Protein AF-A0A8S0FFC6-F1 (afdb_monomer_lite)

InterPro domains:
  IPR018982 RQC domain [PF09382] (47-155)
  IPR018982 RQC domain [SM00956] (52-155)
  IPR032284 ATP-dependent DNA helicase RecQ, zinc-binding domain [PF16124] (2-45)
  IPR036388 Winged helix-like DNA-binding domain superfamily [G3DSA:1.10.10.10] (1-164)
  IPR036390 Winged helix DNA-binding domain superfamily [SSF46785] (43-161)

Sequence (204 aa):
MQDIERHKLNAMGAFAEAQTCRRLVLLNYFGEGRQEPCGNCDICLDPPKQYDGSTDAQIALSTIGRVNQRFGMGYVVEVIRGANNQRIRDYGHDKLKVYGMGRDKSHEHWVSVIRQLIHLGLVTQNIAQHSALQLTEAARPVLRGESSLQLAVPRIVALKPKAMQKNRSAATMIANCSPNYANCVNRLPMKAMSRRTWCLTTLP

Foldseek 3Di:
DVLLVVVVVVLVVLLVVDLAASVLSVCLQVPNQDQDHPCPDPCNVPHADKDFCLVVLLLLLVLCVVLVQLDAQVVSLCQQLQPPDPVCVVSPSNVDPNGNVNVVDDSQQSVNSVSVCSSNNQWFQDSVRSRGIDGDPVSVCSNVVVDTDMGHGGDPPPPPPPPPPPDPDDDPDDDDDDDDDDDDDDDDDDDDDDDDDDDDDDDD

Secondary structure (DSSP, 8-state):
-HHHHHHHHHHHHHHHT-SS-HHHHHHHHTT----S--SSSHHHHSPPPEEE-HHHHHHHHHHHHHTTT---HHHHHHHHHT---HHHHHTTGGGSTTTTTTTTS-HHHHHHHHHHHHHTTSEEEEGGGTTEEEE-TTHHHHHHTSS--EEEPP--------------------------------------------------

Structure (mmCIF, N/CA/C/O backbone):
data_AF-A0A8S0FFC6-F1
#
_entry.id   AF-A0A8S0FFC6-F1
#
loop_
_atom_site.group_PDB
_atom_site.id
_atom_site.type_symbol
_atom_site.label_atom_id
_atom_site.label_alt_id
_atom_site.label_comp_id
_atom_site.label_asym_id
_atom_site.label_entity_id
_atom_site.label_seq_id
_atom_site.pdbx_PDB_ins_code
_atom_site.Cartn_x
_atom_site.Cartn_y
_atom_site.Cartn_z
_atom_site.occupancy
_atom_site.B_iso_or_equiv
_atom_site.auth_seq_id
_atom_site.auth_comp_id
_atom_site.auth_asym_id
_atom_site.auth_atom_id
_atom_site.pdbx_PDB_model_num
ATOM 1 N N . MET A 1 1 ? 11.675 9.270 18.743 1.00 62.28 1 MET A N 1
ATOM 2 C CA . MET A 1 1 ? 12.923 8.689 18.193 1.00 62.28 1 MET A CA 1
ATOM 3 C C . MET A 1 1 ? 12.738 7.213 17.837 1.00 62.28 1 MET A C 1
ATOM 5 O O . MET A 1 1 ? 12.971 6.870 16.686 1.00 62.28 1 MET A O 1
ATOM 9 N N . GLN A 1 2 ? 12.188 6.390 18.743 1.00 81.44 2 GLN A N 1
ATOM 10 C CA . GLN A 1 2 ? 11.875 4.968 18.492 1.00 81.44 2 GLN A CA 1
ATOM 11 C C . GLN A 1 2 ? 11.011 4.713 17.237 1.00 81.44 2 GLN A C 1
ATOM 13 O O . GLN A 1 2 ? 11.276 3.777 16.488 1.00 81.44 2 GLN A O 1
ATOM 18 N N . ASP A 1 3 ? 10.023 5.567 16.946 1.00 83.19 3 ASP A N 1
ATOM 19 C CA . ASP A 1 3 ? 9.158 5.387 15.766 1.00 83.19 3 ASP A CA 1
ATOM 20 C C . ASP A 1 3 ? 9.902 5.533 14.430 1.00 83.19 3 ASP A C 1
ATOM 22 O O . ASP A 1 3 ? 9.600 4.827 13.467 1.00 83.19 3 ASP A O 1
ATOM 26 N N . ILE A 1 4 ? 10.908 6.412 14.374 1.00 88.25 4 ILE A N 1
ATOM 27 C CA . ILE A 1 4 ? 11.723 6.625 13.170 1.00 88.25 4 ILE A CA 1
ATOM 28 C C . ILE A 1 4 ? 12.593 5.393 12.914 1.00 88.25 4 ILE A C 1
ATOM 30 O O . ILE A 1 4 ? 12.684 4.920 11.782 1.00 88.25 4 ILE A O 1
ATOM 34 N N . GLU A 1 5 ? 13.216 4.855 13.962 1.00 90.62 5 GLU A N 1
ATOM 35 C CA . GLU A 1 5 ? 14.022 3.633 13.880 1.00 90.62 5 GLU A CA 1
ATOM 36 C C . GLU A 1 5 ? 13.170 2.441 13.450 1.00 90.62 5 GLU A C 1
ATOM 38 O O . GLU A 1 5 ? 13.541 1.716 12.526 1.00 90.62 5 GLU A O 1
ATOM 43 N N . ARG A 1 6 ? 11.980 2.290 14.044 1.00 88.75 6 ARG A N 1
ATOM 44 C CA . ARG A 1 6 ? 11.028 1.243 13.669 1.00 88.75 6 ARG A CA 1
ATOM 45 C C . ARG A 1 6 ? 10.590 1.369 12.213 1.00 88.75 6 ARG A C 1
ATOM 47 O O . ARG A 1 6 ? 10.528 0.360 11.517 1.00 88.75 6 ARG A O 1
ATOM 54 N N . HIS A 1 7 ? 10.321 2.582 11.730 1.00 88.62 7 HIS A N 1
ATOM 55 C CA . HIS A 1 7 ? 9.996 2.802 10.322 1.00 88.62 7 HIS A CA 1
ATOM 56 C C . HIS A 1 7 ? 11.149 2.383 9.399 1.00 88.62 7 HIS A C 1
ATOM 58 O O . HIS A 1 7 ? 10.928 1.645 8.440 1.00 88.62 7 HIS A O 1
ATOM 64 N N . LYS A 1 8 ? 12.385 2.808 9.697 1.00 91.50 8 LYS A N 1
ATOM 65 C CA . LYS A 1 8 ? 13.570 2.433 8.906 1.00 91.50 8 LYS A CA 1
ATOM 66 C C . LYS A 1 8 ? 13.783 0.918 8.886 1.00 91.50 8 LYS A C 1
ATOM 68 O O . LYS A 1 8 ? 14.029 0.352 7.823 1.00 91.50 8 LYS A O 1
ATOM 73 N N . LEU A 1 9 ? 13.624 0.254 10.032 1.00 93.62 9 LEU A N 1
ATOM 74 C CA . LEU A 1 9 ? 13.715 -1.202 10.129 1.00 93.62 9 LEU A CA 1
ATOM 75 C C . LEU A 1 9 ? 12.624 -1.895 9.302 1.00 93.62 9 LEU A C 1
ATOM 77 O O . LEU A 1 9 ? 12.917 -2.829 8.558 1.00 93.62 9 LEU A O 1
ATOM 81 N N . ASN A 1 10 ? 11.381 -1.412 9.376 1.00 90.81 10 ASN A N 1
ATOM 82 C CA . ASN A 1 10 ? 10.279 -1.943 8.574 1.00 90.81 10 ASN A CA 1
ATOM 83 C C . ASN A 1 10 ? 10.531 -1.774 7.069 1.00 90.81 10 ASN A C 1
ATOM 85 O O . ASN A 1 10 ? 10.241 -2.689 6.302 1.00 90.81 10 ASN A O 1
ATOM 89 N N . ALA A 1 11 ? 11.085 -0.635 6.642 1.00 91.44 11 ALA A N 1
ATOM 90 C CA . ALA A 1 11 ? 11.447 -0.395 5.246 1.00 91.44 11 ALA A CA 1
ATOM 91 C C . ALA A 1 11 ? 12.544 -1.363 4.771 1.00 91.44 11 ALA A C 1
ATOM 93 O O . ALA A 1 11 ? 12.436 -1.931 3.685 1.00 91.44 11 ALA A O 1
ATOM 94 N N . MET A 1 12 ? 13.550 -1.622 5.612 1.00 94.88 12 MET A N 1
ATOM 95 C CA . MET A 1 12 ? 14.604 -2.600 5.331 1.00 94.88 12 MET A CA 1
ATOM 96 C C . MET A 1 12 ? 14.049 -4.031 5.228 1.00 94.88 12 MET A C 1
ATOM 98 O O . MET A 1 12 ? 14.379 -4.759 4.293 1.00 94.88 12 MET A O 1
ATOM 102 N N . GLY A 1 13 ? 13.155 -4.425 6.142 1.00 93.31 13 GLY A N 1
ATOM 103 C CA . GLY A 1 13 ? 12.459 -5.714 6.073 1.00 93.31 13 GLY A CA 1
ATOM 104 C C . GLY A 1 13 ? 11.602 -5.847 4.810 1.00 93.31 13 GLY A C 1
ATOM 105 O O . GLY A 1 13 ? 11.667 -6.859 4.118 1.00 93.31 13 GLY A O 1
ATOM 106 N N . ALA A 1 14 ? 10.869 -4.790 4.447 1.00 91.62 14 ALA A N 1
ATOM 107 C CA . ALA A 1 14 ? 10.079 -4.752 3.219 1.00 91.62 14 ALA A CA 1
ATOM 108 C C . ALA A 1 14 ? 10.950 -4.880 1.958 1.00 91.62 14 ALA A C 1
ATOM 110 O O . ALA A 1 14 ? 10.561 -5.586 1.034 1.00 91.62 14 ALA A O 1
ATOM 111 N N . PHE A 1 15 ? 12.138 -4.264 1.936 1.00 94.06 15 PHE A N 1
ATOM 112 C CA . PHE A 1 15 ? 13.108 -4.437 0.852 1.00 94.06 15 PHE A CA 1
ATOM 113 C C . PHE A 1 15 ? 13.618 -5.879 0.754 1.00 94.06 15 PHE A C 1
ATOM 115 O O . PHE A 1 15 ? 13.716 -6.423 -0.346 1.00 94.06 15 PHE A O 1
ATOM 122 N N . ALA A 1 16 ? 13.936 -6.514 1.885 1.00 93.06 16 ALA A N 1
ATOM 123 C CA . ALA A 1 16 ? 14.411 -7.896 1.898 1.00 93.06 16 ALA A CA 1
ATOM 124 C C . ALA A 1 16 ? 13.349 -8.865 1.347 1.00 93.06 16 ALA A C 1
ATOM 126 O O . ALA A 1 16 ? 13.668 -9.727 0.528 1.00 93.06 16 ALA A O 1
ATOM 127 N N . GLU A 1 17 ? 12.087 -8.662 1.732 1.00 90.00 17 GLU A N 1
ATOM 128 C CA . GLU A 1 17 ? 10.920 -9.459 1.328 1.00 90.00 17 GLU A CA 1
ATOM 129 C C . GLU A 1 17 ? 10.248 -8.984 0.027 1.00 90.00 17 GLU A C 1
ATOM 131 O O . GLU A 1 17 ? 9.143 -9.433 -0.295 1.00 90.00 17 GLU A O 1
ATOM 136 N N . ALA A 1 18 ? 10.860 -8.050 -0.704 1.00 91.12 18 ALA A N 1
ATOM 137 C CA . ALA A 1 18 ? 10.239 -7.451 -1.876 1.00 91.12 18 ALA A CA 1
ATOM 138 C C . ALA A 1 18 ? 9.887 -8.510 -2.935 1.00 91.12 18 ALA A C 1
ATOM 140 O O . ALA A 1 18 ? 10.640 -9.449 -3.187 1.00 91.12 18 ALA A O 1
ATOM 141 N N . GLN A 1 19 ? 8.732 -8.326 -3.577 1.00 90.81 19 GLN A N 1
ATOM 142 C CA . GLN A 1 19 ? 8.295 -9.102 -4.747 1.00 90.81 19 GLN A CA 1
ATOM 143 C C . GLN A 1 19 ? 8.295 -8.247 -6.028 1.00 90.81 19 GLN A C 1
ATOM 145 O O . GLN A 1 19 ? 7.797 -8.667 -7.068 1.00 90.81 19 GLN A O 1
ATOM 150 N N . THR A 1 20 ? 8.838 -7.033 -5.941 1.00 92.94 20 THR A N 1
ATOM 151 C CA . THR A 1 20 ? 8.996 -6.061 -7.028 1.00 92.94 20 THR A CA 1
ATOM 152 C C . THR A 1 20 ? 10.479 -5.767 -7.233 1.00 92.94 20 THR A C 1
ATOM 154 O O . THR A 1 20 ? 11.300 -6.047 -6.361 1.00 92.94 20 THR A O 1
ATOM 157 N N . CYS A 1 21 ? 10.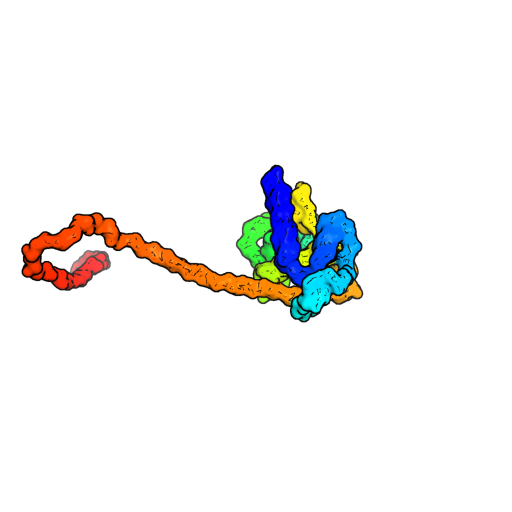847 -5.200 -8.384 1.00 96.00 21 CYS A N 1
ATOM 158 C CA . CYS A 1 21 ? 12.237 -4.877 -8.704 1.00 96.00 21 CYS A CA 1
ATOM 159 C C . CYS A 1 21 ? 12.948 -4.153 -7.542 1.00 96.00 21 CYS A C 1
ATOM 161 O O . CYS A 1 21 ? 12.568 -3.043 -7.168 1.00 96.00 21 CYS A O 1
ATOM 163 N N . ARG A 1 22 ? 14.036 -4.742 -7.019 1.00 96.06 22 ARG A N 1
ATOM 164 C CA . ARG A 1 22 ? 14.806 -4.170 -5.896 1.00 96.06 22 ARG A CA 1
ATOM 165 C C . ARG A 1 22 ? 15.253 -2.728 -6.124 1.00 96.06 22 ARG A C 1
ATOM 167 O O . ARG A 1 22 ? 15.257 -1.934 -5.189 1.00 96.06 22 ARG A O 1
ATOM 174 N N . ARG A 1 23 ? 15.614 -2.377 -7.364 1.00 96.62 23 ARG A N 1
ATOM 175 C CA . ARG A 1 23 ? 16.032 -1.011 -7.701 1.00 96.62 23 ARG A CA 1
ATOM 176 C C . ARG A 1 23 ? 14.884 -0.021 -7.519 1.00 96.62 23 ARG A C 1
ATOM 178 O O . ARG A 1 23 ? 15.111 1.040 -6.958 1.00 96.62 23 ARG A O 1
ATOM 185 N N . LEU A 1 24 ? 13.666 -0.386 -7.920 1.00 95.56 24 LEU A N 1
ATOM 186 C CA . LEU A 1 24 ? 12.487 0.459 -7.720 1.00 95.56 24 LEU A CA 1
ATOM 187 C C . LEU A 1 24 ? 12.223 0.721 -6.239 1.00 95.56 24 LEU A C 1
ATOM 189 O O . LEU A 1 24 ? 11.959 1.857 -5.866 1.00 95.56 24 LEU A O 1
ATOM 193 N N . VAL A 1 25 ? 12.368 -0.301 -5.390 1.00 95.38 25 VAL A N 1
ATOM 194 C CA . VAL A 1 25 ? 12.200 -0.145 -3.937 1.00 95.38 25 VAL A CA 1
ATOM 195 C C . VAL A 1 25 ? 13.143 0.926 -3.385 1.00 95.38 25 VAL A C 1
ATOM 197 O O . VAL A 1 25 ? 12.706 1.795 -2.636 1.00 95.38 25 VAL A O 1
ATOM 200 N N . LEU A 1 26 ? 14.423 0.880 -3.770 1.00 95.69 26 LEU A N 1
ATOM 201 C CA . LEU A 1 26 ? 15.427 1.844 -3.316 1.00 95.69 26 LEU A CA 1
ATOM 202 C C . LEU A 1 26 ? 15.136 3.252 -3.840 1.00 95.69 26 LEU A C 1
ATOM 204 O O . LEU A 1 26 ? 15.121 4.198 -3.059 1.00 95.69 26 LEU A O 1
ATOM 208 N N . LEU A 1 27 ? 14.869 3.388 -5.140 1.00 95.44 27 LEU A N 1
ATOM 209 C CA . LEU A 1 27 ? 14.608 4.684 -5.769 1.00 9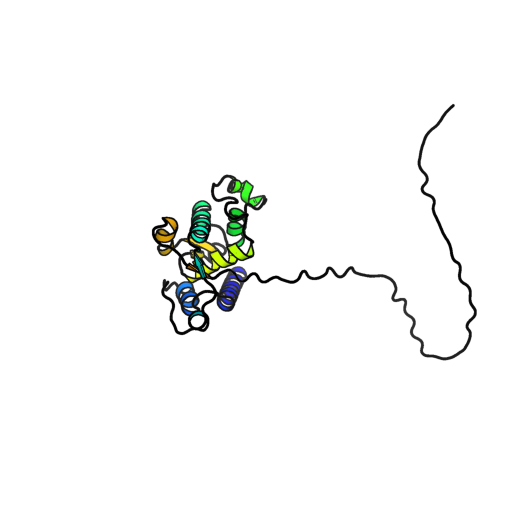5.44 27 LEU A CA 1
ATOM 210 C C . LEU A 1 27 ? 13.371 5.361 -5.170 1.00 95.44 27 LEU A C 1
ATOM 212 O O . LEU A 1 27 ? 13.447 6.499 -4.710 1.00 95.44 27 LEU A O 1
ATOM 216 N N . ASN A 1 28 ? 12.263 4.626 -5.059 1.00 94.50 28 ASN A N 1
ATOM 217 C CA . ASN A 1 28 ? 11.022 5.156 -4.503 1.00 94.50 28 ASN A CA 1
ATOM 218 C C . ASN A 1 28 ? 11.134 5.457 -2.998 1.00 94.50 28 ASN A C 1
ATOM 220 O O . ASN A 1 28 ? 10.495 6.392 -2.521 1.00 94.50 28 ASN A O 1
ATOM 224 N N . TYR A 1 29 ? 11.981 4.739 -2.249 1.00 93.31 29 TYR A N 1
ATOM 225 C CA . TYR A 1 29 ? 12.278 5.081 -0.852 1.00 93.31 29 TYR A CA 1
ATOM 226 C C . TYR A 1 29 ? 12.973 6.447 -0.718 1.00 93.31 29 TYR A C 1
ATOM 228 O O . TYR A 1 29 ? 12.666 7.199 0.205 1.00 93.31 29 TYR A O 1
ATOM 236 N N . PHE A 1 30 ? 13.867 6.792 -1.651 1.00 93.00 30 PHE A N 1
ATOM 237 C CA . PHE A 1 30 ? 14.542 8.096 -1.694 1.00 93.00 30 PHE A CA 1
ATOM 238 C C . PHE A 1 30 ? 13.754 9.184 -2.444 1.00 93.00 30 PHE A C 1
ATOM 240 O O . PHE A 1 30 ? 14.230 10.310 -2.556 1.00 93.00 30 PHE A O 1
ATOM 247 N N . GLY A 1 31 ? 12.544 8.879 -2.924 1.00 89.00 31 GLY A N 1
ATOM 248 C CA . GLY A 1 31 ? 11.693 9.831 -3.642 1.00 89.00 31 GLY A CA 1
ATOM 249 C C . GLY A 1 31 ? 12.019 9.990 -5.131 1.00 89.00 31 GLY A C 1
ATOM 250 O O . GLY A 1 31 ? 11.465 10.877 -5.776 1.00 89.00 31 GLY A O 1
ATOM 251 N N . GLU A 1 32 ? 12.867 9.132 -5.703 1.00 91.12 32 GLU A N 1
ATOM 252 C CA . GLU A 1 32 ? 13.084 9.061 -7.150 1.00 91.12 32 GLU A CA 1
ATOM 253 C C . GLU A 1 32 ? 12.004 8.164 -7.775 1.00 91.12 32 GLU A C 1
ATOM 255 O O . GLU A 1 32 ? 12.154 6.947 -7.884 1.00 91.12 32 GLU A O 1
ATOM 260 N N . GLY A 1 33 ? 10.874 8.779 -8.138 1.00 88.19 33 GLY A N 1
ATOM 261 C CA . GLY A 1 33 ? 9.702 8.089 -8.676 1.00 88.19 33 GLY A CA 1
ATOM 262 C C . GLY A 1 33 ? 9.999 7.318 -9.964 1.00 88.19 33 GLY A C 1
ATOM 263 O O . GLY A 1 33 ? 10.167 7.925 -11.020 1.00 88.19 33 GLY A O 1
ATOM 264 N N . ARG A 1 34 ? 10.011 5.981 -9.898 1.00 91.62 34 ARG A N 1
ATOM 265 C CA . ARG A 1 34 ? 10.171 5.102 -11.070 1.00 91.62 34 ARG A CA 1
ATOM 266 C C . ARG A 1 34 ? 9.280 3.867 -10.960 1.00 91.62 34 ARG A C 1
ATOM 268 O O . ARG A 1 34 ? 9.148 3.280 -9.886 1.00 91.62 34 ARG A O 1
ATOM 275 N N . GLN A 1 35 ? 8.707 3.456 -12.089 1.00 90.31 35 GLN A N 1
ATOM 276 C CA . GLN A 1 35 ? 7.870 2.254 -12.206 1.00 90.31 35 GLN A CA 1
ATOM 277 C C . GLN A 1 35 ? 8.493 1.185 -13.116 1.00 90.31 35 GLN A C 1
ATOM 279 O O . GLN A 1 35 ? 8.125 0.017 -13.027 1.00 90.31 35 GLN A O 1
ATOM 284 N N . GLU A 1 36 ? 9.449 1.562 -13.969 1.00 93.00 36 GLU A N 1
ATOM 285 C CA . GLU A 1 36 ? 10.092 0.652 -14.917 1.00 93.00 36 GLU A CA 1
ATOM 286 C C . GLU A 1 36 ? 11.104 -0.292 -14.227 1.00 93.00 36 GLU A C 1
ATOM 288 O O . GLU A 1 36 ? 12.028 0.182 -13.551 1.00 93.00 36 GLU A O 1
ATOM 293 N N . PRO A 1 37 ? 10.968 -1.626 -14.377 1.00 93.94 37 PRO A N 1
ATOM 294 C CA . PRO A 1 37 ? 11.914 -2.593 -13.823 1.00 93.94 37 PRO A CA 1
ATOM 295 C C . PRO A 1 37 ? 13.340 -2.402 -14.357 1.00 93.94 37 PRO A C 1
ATOM 297 O O . PRO A 1 37 ? 13.549 -2.030 -15.503 1.00 93.94 37 PRO A O 1
ATOM 300 N N . CYS A 1 38 ? 14.354 -2.710 -13.545 1.00 96.25 38 CYS A N 1
ATOM 301 C CA . CYS A 1 38 ? 15.747 -2.442 -13.921 1.00 96.25 38 CYS A CA 1
ATOM 302 C C . CYS A 1 38 ? 16.418 -3.495 -14.815 1.00 96.25 38 CYS A C 1
ATOM 304 O O . CYS A 1 38 ? 17.534 -3.250 -15.268 1.00 96.25 38 CYS A O 1
ATOM 306 N N . GLY A 1 39 ? 15.829 -4.686 -14.967 1.00 95.62 39 GLY A N 1
ATOM 307 C CA . GLY A 1 39 ? 16.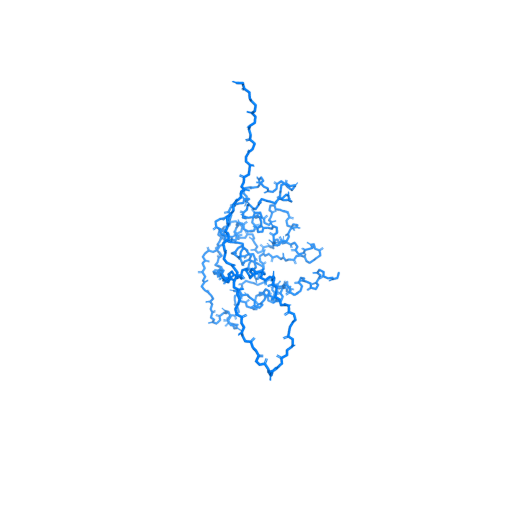406 -5.797 -15.740 1.00 95.62 39 GLY A CA 1
ATOM 308 C C . GLY A 1 39 ? 17.689 -6.425 -15.170 1.00 95.62 39 GLY A C 1
ATOM 309 O O . GLY A 1 39 ? 18.220 -7.349 -15.769 1.00 95.62 39 GLY A O 1
ATOM 310 N N . ASN A 1 40 ? 18.201 -5.950 -14.027 1.00 97.31 40 ASN A N 1
ATOM 311 C CA . ASN A 1 40 ? 19.499 -6.366 -13.477 1.00 97.31 40 ASN A CA 1
ATOM 312 C C . ASN A 1 40 ? 19.477 -6.527 -11.943 1.00 97.31 40 ASN A C 1
ATOM 314 O O . ASN A 1 40 ? 20.376 -6.081 -11.232 1.00 97.31 40 ASN A O 1
ATOM 318 N N . CYS A 1 41 ? 18.395 -7.086 -11.403 1.00 96.56 41 CYS A N 1
ATOM 319 C CA . CYS A 1 41 ? 18.342 -7.577 -10.025 1.00 96.56 41 CYS A CA 1
ATOM 320 C C . CYS A 1 41 ? 17.732 -8.976 -10.006 1.00 96.56 41 CYS A C 1
ATOM 322 O O . CYS A 1 41 ? 17.034 -9.345 -10.944 1.00 96.56 41 CYS A O 1
ATOM 324 N N . ASP A 1 42 ? 17.953 -9.724 -8.931 1.00 95.56 42 ASP A N 1
ATOM 325 C CA . ASP A 1 42 ? 17.412 -11.071 -8.713 1.00 95.56 42 ASP A CA 1
ATOM 326 C C . ASP A 1 42 ? 15.918 -11.186 -9.051 1.00 95.56 42 ASP A C 1
ATOM 328 O O . ASP A 1 42 ? 15.534 -12.073 -9.801 1.00 95.56 42 ASP A O 1
ATOM 332 N N . ILE A 1 43 ? 15.088 -10.238 -8.606 1.00 94.75 43 ILE A N 1
ATOM 333 C CA . ILE A 1 43 ? 13.640 -10.254 -8.884 1.00 94.75 43 ILE A CA 1
ATOM 334 C C . ILE A 1 43 ? 13.324 -9.977 -10.364 1.00 94.75 43 ILE A C 1
ATOM 336 O O . ILE A 1 43 ? 12.309 -10.434 -10.869 1.00 94.75 43 ILE A O 1
ATOM 340 N N . CYS A 1 44 ? 14.154 -9.207 -11.075 1.00 94.69 44 CYS A N 1
ATOM 341 C CA . CYS A 1 44 ? 13.966 -9.007 -12.519 1.00 94.69 44 CYS A CA 1
ATOM 342 C C . CYS A 1 44 ? 14.474 -10.198 -13.337 1.00 94.69 44 CYS A C 1
ATOM 344 O O . CYS A 1 44 ? 13.951 -10.444 -14.418 1.00 94.69 44 CYS A O 1
ATOM 346 N N . LEU A 1 45 ? 15.497 -10.896 -12.840 1.00 95.38 45 LEU A N 1
ATOM 347 C CA . LEU A 1 45 ? 16.094 -12.057 -13.497 1.00 95.38 45 LEU A CA 1
ATOM 348 C C . LEU A 1 45 ? 15.236 -13.317 -13.316 1.00 95.38 45 LEU A C 1
ATOM 350 O O . LEU A 1 45 ? 15.161 -14.126 -14.234 1.00 95.38 45 LEU A O 1
ATOM 354 N N . ASP A 1 46 ? 14.568 -13.456 -12.168 1.00 93.50 46 ASP A N 1
ATOM 355 C CA . ASP A 1 46 ? 13.615 -14.530 -11.874 1.00 93.50 46 ASP A CA 1
ATOM 356 C C . ASP A 1 46 ? 12.310 -13.940 -11.296 1.00 93.50 46 ASP A C 1
ATOM 358 O O . ASP A 1 46 ? 12.141 -13.833 -10.072 1.00 93.50 46 ASP A O 1
ATOM 362 N N . PRO A 1 47 ? 11.399 -13.451 -12.162 1.00 91.38 47 PRO A N 1
ATOM 363 C CA . PRO A 1 47 ? 10.210 -12.739 -11.724 1.00 91.38 47 PRO A CA 1
ATOM 364 C C . PRO A 1 47 ? 9.199 -13.669 -11.037 1.00 91.38 47 PRO A C 1
ATOM 366 O O . PRO A 1 47 ? 8.863 -14.734 -11.561 1.00 91.38 47 PRO A O 1
ATOM 369 N N . PRO A 1 48 ? 8.617 -13.256 -9.893 1.00 92.12 48 PRO A N 1
ATOM 370 C CA . PRO A 1 48 ? 7.570 -14.030 -9.247 1.00 92.12 48 PRO A CA 1
ATOM 371 C C . PRO A 1 48 ? 6.321 -14.080 -10.130 1.00 92.12 48 PRO A C 1
ATOM 373 O O . PRO A 1 48 ? 6.061 -13.167 -10.918 1.00 92.12 48 PRO A O 1
ATOM 376 N N . LYS A 1 49 ? 5.494 -15.113 -9.934 1.00 93.31 49 LYS A N 1
ATOM 377 C CA . LYS A 1 49 ? 4.200 -15.239 -10.616 1.00 93.31 49 LYS A CA 1
ATOM 378 C C . LYS A 1 49 ? 3.382 -13.956 -10.445 1.00 93.31 49 LYS A C 1
ATOM 380 O O . LYS A 1 49 ? 3.153 -13.521 -9.317 1.00 93.31 49 LYS A O 1
ATOM 385 N N . GLN A 1 50 ? 2.941 -13.383 -11.559 1.00 93.38 50 GLN A N 1
ATOM 386 C CA . GLN A 1 50 ? 2.126 -12.169 -11.597 1.00 93.38 50 GLN A CA 1
ATOM 387 C C . GLN A 1 50 ? 0.635 -12.506 -11.739 1.00 93.38 50 GLN A C 1
ATOM 389 O O . GLN A 1 50 ? 0.271 -13.603 -12.174 1.00 93.38 50 GLN A O 1
ATOM 394 N N . TYR A 1 51 ? -0.219 -11.558 -11.370 1.00 95.31 51 TYR A N 1
ATOM 395 C CA . TYR A 1 51 ? -1.651 -11.556 -11.647 1.00 95.31 51 TYR A CA 1
ATOM 396 C C . TYR A 1 51 ? -2.129 -10.124 -11.908 1.00 95.31 51 TYR A C 1
ATOM 398 O O . TYR A 1 51 ? -1.475 -9.159 -11.499 1.00 95.31 51 TYR A O 1
ATOM 406 N N . ASP A 1 52 ? -3.293 -9.996 -12.547 1.00 95.56 52 ASP A N 1
ATOM 407 C CA . ASP A 1 52 ? -3.944 -8.700 -12.717 1.00 95.56 52 ASP A CA 1
ATOM 408 C C . ASP A 1 52 ? -4.447 -8.186 -11.360 1.00 95.56 52 ASP A C 1
ATOM 410 O O . ASP A 1 52 ? -5.478 -8.616 -10.838 1.00 95.56 52 ASP A O 1
ATOM 414 N N . GLY A 1 53 ? -3.669 -7.278 -10.776 1.00 95.19 53 GLY A N 1
ATOM 415 C CA . GLY A 1 53 ? -3.916 -6.664 -9.481 1.00 95.19 53 GLY A CA 1
ATOM 416 C C . GLY A 1 53 ? -4.652 -5.333 -9.573 1.00 95.19 53 GLY A C 1
ATOM 417 O O . GLY A 1 53 ? -4.729 -4.629 -8.566 1.00 95.19 53 GLY A O 1
ATOM 418 N N . SER A 1 54 ? -5.185 -4.957 -10.742 1.00 95.31 54 SER A N 1
ATOM 419 C CA . SER A 1 54 ? -5.787 -3.633 -10.960 1.00 95.31 54 SER A CA 1
ATOM 420 C C . SER A 1 54 ? -6.936 -3.355 -9.990 1.00 95.31 54 SER A C 1
ATOM 422 O O . SER A 1 54 ? -6.990 -2.290 -9.374 1.00 95.31 54 SER A O 1
ATOM 424 N N . THR A 1 55 ? -7.824 -4.332 -9.787 1.00 95.62 55 THR A N 1
ATOM 425 C CA . THR A 1 55 ? -8.951 -4.201 -8.852 1.00 95.62 55 THR A CA 1
ATOM 426 C C . THR A 1 55 ? -8.477 -4.071 -7.405 1.00 95.62 55 THR A C 1
ATOM 428 O O . THR A 1 55 ? -8.974 -3.225 -6.662 1.00 95.62 55 THR A O 1
ATOM 431 N N . ASP A 1 56 ? -7.478 -4.856 -7.002 1.00 96.69 56 ASP A N 1
ATOM 432 C CA . ASP A 1 56 ? -6.943 -4.811 -5.638 1.00 96.69 56 ASP A CA 1
ATOM 433 C C . ASP A 1 56 ? -6.225 -3.491 -5.363 1.00 96.69 56 ASP A C 1
ATOM 435 O O . ASP A 1 56 ? -6.401 -2.886 -4.301 1.00 96.69 56 ASP A O 1
ATOM 439 N N . ALA A 1 57 ? -5.472 -3.002 -6.347 1.00 96.69 57 ALA A N 1
ATOM 440 C CA . ALA A 1 57 ? -4.847 -1.695 -6.299 1.00 96.69 57 ALA A CA 1
ATOM 441 C C . ALA A 1 57 ? -5.896 -0.587 -6.159 1.00 96.69 57 ALA A C 1
ATOM 443 O O . ALA A 1 57 ? -5.771 0.257 -5.276 1.00 96.69 57 ALA A O 1
ATOM 444 N N . GLN A 1 58 ? -6.970 -0.613 -6.951 1.00 96.69 58 GLN A N 1
ATOM 445 C CA . GLN A 1 58 ? -8.060 0.362 -6.844 1.00 96.69 58 GLN A CA 1
ATOM 446 C C . GLN A 1 58 ? -8.723 0.352 -5.466 1.00 96.69 58 GLN A C 1
ATOM 448 O O . GLN A 1 58 ? -8.940 1.420 -4.891 1.00 96.69 58 GLN A O 1
ATOM 453 N N . ILE A 1 59 ? -9.007 -0.827 -4.903 1.00 97.06 59 ILE A N 1
ATOM 454 C CA . ILE A 1 59 ? -9.581 -0.953 -3.557 1.00 97.06 59 ILE A CA 1
ATOM 455 C C . ILE A 1 59 ? -8.632 -0.350 -2.517 1.00 97.06 59 ILE A C 1
ATOM 457 O O . ILE A 1 59 ? -9.059 0.468 -1.696 1.00 97.06 59 ILE A O 1
ATOM 461 N N . ALA A 1 60 ? -7.344 -0.701 -2.565 1.00 97.69 60 ALA A N 1
ATOM 462 C CA . ALA A 1 60 ? -6.351 -0.198 -1.623 1.00 97.69 60 ALA A CA 1
ATOM 463 C C . ALA A 1 60 ? -6.167 1.327 -1.732 1.00 97.69 60 ALA A C 1
ATOM 465 O O . ALA A 1 60 ? -6.275 2.033 -0.728 1.00 97.69 60 ALA A O 1
ATOM 466 N N . LEU A 1 61 ? -5.964 1.850 -2.945 1.00 97.50 61 LEU A N 1
ATOM 467 C CA . LEU A 1 61 ? -5.769 3.280 -3.205 1.00 97.50 61 LEU A CA 1
ATOM 468 C C . LEU A 1 61 ? -7.021 4.097 -2.853 1.00 97.50 61 LEU A C 1
ATOM 470 O O . LEU A 1 61 ? -6.919 5.130 -2.190 1.00 97.50 61 LEU A O 1
ATOM 474 N N . SER A 1 62 ? -8.213 3.613 -3.224 1.00 97.19 62 SER A N 1
ATOM 475 C CA . SER A 1 62 ? -9.483 4.247 -2.854 1.00 97.19 62 SER A CA 1
ATOM 476 C C . SER A 1 62 ? -9.659 4.275 -1.338 1.00 97.19 62 SER A C 1
ATOM 478 O O . SER A 1 62 ? -10.050 5.302 -0.787 1.00 97.19 62 SER A O 1
ATOM 480 N N . THR A 1 63 ? -9.314 3.191 -0.636 1.00 97.75 63 THR A N 1
ATOM 481 C CA . THR A 1 63 ? -9.401 3.159 0.830 1.00 97.75 63 THR A CA 1
ATOM 482 C C . THR A 1 63 ? -8.480 4.196 1.463 1.00 97.75 63 THR A C 1
ATOM 484 O O . THR A 1 63 ? -8.948 4.980 2.285 1.00 97.75 63 THR A O 1
ATOM 487 N N . ILE A 1 64 ? -7.213 4.264 1.038 1.00 97.69 64 ILE A N 1
ATOM 488 C CA . ILE A 1 64 ? -6.236 5.256 1.521 1.00 97.69 64 ILE A CA 1
ATOM 489 C C . ILE A 1 64 ? -6.754 6.690 1.315 1.00 97.69 64 ILE A C 1
ATOM 491 O O . ILE A 1 64 ? -6.676 7.518 2.226 1.00 97.69 64 ILE A O 1
ATOM 495 N N . GLY A 1 65 ? -7.342 6.973 0.148 1.00 96.56 65 GLY A N 1
ATOM 496 C CA . GLY A 1 65 ? -7.962 8.265 -0.143 1.00 96.56 65 GLY A CA 1
ATOM 497 C C . GLY A 1 65 ? -9.171 8.575 0.749 1.00 96.56 65 GLY A C 1
ATOM 498 O O . GLY A 1 65 ? -9.276 9.680 1.274 1.00 96.56 65 GLY A O 1
ATOM 499 N N . ARG A 1 66 ? -10.065 7.600 0.969 1.00 96.50 66 ARG A N 1
ATOM 500 C CA . ARG A 1 66 ? -11.299 7.766 1.767 1.00 96.50 66 ARG A CA 1
ATOM 501 C C . ARG A 1 66 ? -11.046 7.956 3.260 1.00 96.50 66 ARG A C 1
ATOM 503 O O . ARG A 1 66 ? -11.844 8.616 3.914 1.00 96.50 66 ARG A O 1
ATOM 510 N N . VAL A 1 67 ? -9.946 7.419 3.785 1.00 95.94 67 VAL A N 1
ATOM 511 C CA . VAL A 1 67 ? -9.512 7.640 5.178 1.00 95.94 67 VAL A CA 1
ATOM 512 C C . VAL A 1 67 ? -8.619 8.884 5.325 1.00 95.94 67 VAL A C 1
ATOM 514 O O . VAL A 1 67 ? -7.877 9.030 6.297 1.00 95.94 67 VAL A O 1
ATOM 517 N N . ASN A 1 68 ? -8.665 9.794 4.345 1.00 95.38 68 ASN A N 1
ATOM 518 C CA . ASN A 1 68 ? -7.950 11.072 4.318 1.00 95.38 68 ASN A CA 1
ATOM 519 C C . ASN A 1 68 ? -6.419 10.962 4.429 1.00 95.38 68 ASN A C 1
ATOM 521 O O . ASN A 1 68 ? -5.770 11.926 4.835 1.00 95.38 68 ASN A O 1
ATOM 525 N N . GLN A 1 69 ? -5.829 9.816 4.066 1.00 96.25 69 GLN A N 1
ATOM 526 C CA . GLN A 1 69 ? -4.372 9.619 4.038 1.00 96.25 69 GLN A CA 1
ATOM 527 C C . GLN A 1 69 ? -3.675 9.866 5.395 1.00 96.25 69 GLN A C 1
ATOM 529 O O . GLN A 1 69 ? -2.533 10.322 5.452 1.00 96.25 69 GLN A O 1
ATOM 534 N N . ARG A 1 70 ? -4.380 9.611 6.510 1.00 95.19 70 ARG A N 1
ATOM 535 C CA . ARG A 1 70 ? -3.880 9.821 7.888 1.00 95.19 70 ARG A CA 1
ATOM 536 C C . ARG A 1 70 ? -3.502 8.536 8.622 1.00 95.19 70 ARG A C 1
ATOM 538 O O . ARG A 1 70 ? -3.032 8.596 9.754 1.00 95.19 70 ARG A O 1
ATOM 545 N N . PHE A 1 71 ? -3.737 7.378 8.014 1.00 95.88 71 PHE A N 1
ATOM 546 C CA . PHE A 1 71 ? -3.636 6.091 8.693 1.00 95.88 71 PHE A CA 1
ATOM 547 C C . PHE A 1 71 ? -2.551 5.209 8.084 1.00 95.88 71 PHE A C 1
ATOM 549 O O . PHE A 1 71 ? -2.317 5.223 6.877 1.00 95.88 71 PHE A O 1
ATOM 556 N N . GLY A 1 72 ? -1.892 4.433 8.942 1.00 94.50 72 GLY A N 1
ATOM 557 C CA . GLY A 1 72 ? -0.881 3.463 8.535 1.00 94.50 72 GLY A CA 1
ATOM 558 C C . GLY A 1 72 ? -1.474 2.156 8.002 1.00 94.50 72 GLY A C 1
ATOM 559 O O . GLY A 1 72 ? -2.677 1.897 8.088 1.00 94.50 72 GLY A O 1
ATOM 560 N N . MET A 1 73 ? -0.586 1.297 7.502 1.00 94.88 73 MET A N 1
ATOM 561 C CA . MET A 1 73 ? -0.921 0.044 6.815 1.00 94.88 73 MET A CA 1
ATOM 562 C C . MET A 1 73 ? -1.879 -0.870 7.587 1.00 94.88 73 MET A C 1
ATOM 564 O O . MET A 1 73 ? -2.860 -1.323 7.008 1.00 94.88 73 MET A O 1
ATOM 568 N N . GLY A 1 74 ? -1.645 -1.114 8.881 1.00 94.75 74 GLY A N 1
ATOM 569 C CA . GLY A 1 74 ? -2.494 -2.021 9.667 1.00 94.75 74 GLY A CA 1
ATOM 570 C C . GLY A 1 74 ? -3.963 -1.588 9.689 1.00 94.75 74 GLY A C 1
ATOM 571 O O . GLY A 1 74 ? -4.849 -2.381 9.392 1.00 94.75 74 GLY A O 1
ATOM 572 N N . TYR A 1 75 ? -4.216 -0.302 9.937 1.00 96.50 75 TYR A N 1
ATOM 573 C CA . TYR A 1 75 ? -5.575 0.238 9.975 1.00 96.50 75 TYR A CA 1
ATOM 574 C C . TYR A 1 75 ? -6.248 0.219 8.596 1.00 96.50 75 TYR A C 1
ATOM 576 O O . TYR A 1 75 ? -7.413 -0.152 8.479 1.00 96.50 75 TYR A O 1
ATOM 584 N N . VAL A 1 76 ? -5.512 0.561 7.533 1.00 97.31 76 VAL A N 1
ATOM 585 C CA . VAL A 1 76 ? -6.042 0.497 6.160 1.00 97.31 76 VAL A CA 1
ATOM 586 C C . VAL A 1 76 ? -6.446 -0.935 5.795 1.00 97.31 76 VAL A C 1
ATOM 588 O O . VAL A 1 76 ? -7.533 -1.141 5.259 1.00 97.31 76 VAL A O 1
ATOM 591 N N . VAL A 1 77 ? -5.631 -1.936 6.143 1.00 97.31 77 VAL A N 1
ATOM 592 C CA . VAL A 1 77 ? -5.964 -3.353 5.914 1.00 97.31 77 VAL A CA 1
ATOM 593 C C . VAL A 1 77 ? -7.199 -3.781 6.712 1.00 97.31 77 VAL A C 1
ATOM 595 O O . VAL A 1 77 ? -8.045 -4.510 6.190 1.00 97.31 77 VAL A O 1
ATOM 598 N N . GLU A 1 78 ? -7.341 -3.326 7.957 1.00 97.00 78 GLU A N 1
ATOM 599 C CA . GLU A 1 78 ? -8.530 -3.601 8.771 1.00 97.00 78 GLU A CA 1
ATOM 600 C C . GLU A 1 78 ? -9.812 -3.035 8.143 1.00 97.00 78 GLU A C 1
ATOM 602 O O . GLU A 1 78 ? -10.830 -3.731 8.121 1.00 97.00 78 GLU A O 1
ATOM 607 N N . VAL A 1 79 ? -9.762 -1.823 7.580 1.00 97.50 79 VAL A N 1
ATOM 608 C CA . VAL A 1 79 ? -10.895 -1.219 6.858 1.00 97.50 79 VAL A CA 1
ATOM 609 C C . VAL A 1 79 ? -11.236 -2.031 5.605 1.00 97.50 79 VAL A C 1
ATOM 611 O O . VAL A 1 79 ? -12.390 -2.424 5.436 1.00 97.50 79 VAL A O 1
ATOM 614 N N . ILE A 1 80 ? -10.245 -2.363 4.767 1.00 97.62 80 ILE A N 1
ATOM 615 C CA . ILE A 1 80 ? -10.458 -3.147 3.534 1.00 97.62 80 ILE A CA 1
ATOM 616 C C . ILE A 1 80 ? -11.114 -4.498 3.845 1.00 97.62 80 ILE A C 1
ATOM 618 O O . ILE A 1 80 ? -12.035 -4.928 3.149 1.00 97.62 80 ILE A O 1
ATOM 622 N N . ARG A 1 81 ? -10.662 -5.169 4.909 1.00 97.44 81 ARG A N 1
ATOM 623 C CA . ARG A 1 81 ? -11.170 -6.491 5.300 1.00 97.44 81 ARG A CA 1
ATOM 624 C C . ARG A 1 81 ? -12.483 -6.454 6.074 1.00 97.44 81 ARG A C 1
ATOM 626 O O . ARG A 1 81 ? -13.080 -7.508 6.279 1.00 97.44 81 ARG A O 1
ATOM 633 N N . GLY A 1 82 ? -12.935 -5.281 6.507 1.00 95.94 82 GLY A N 1
ATOM 634 C CA . GLY A 1 82 ? -14.159 -5.161 7.289 1.00 95.94 82 GLY A CA 1
ATOM 635 C C . GLY A 1 82 ? -13.991 -5.664 8.725 1.00 95.94 82 GLY A C 1
ATOM 636 O O . GLY A 1 82 ? -14.855 -6.369 9.243 1.00 95.94 82 GLY A O 1
ATOM 637 N N . ALA A 1 83 ? -12.848 -5.385 9.358 1.00 95.06 83 ALA A N 1
ATOM 638 C CA . ALA A 1 83 ? -12.588 -5.827 10.724 1.00 95.06 83 ALA A CA 1
ATOM 639 C C . ALA A 1 83 ? -13.516 -5.120 11.726 1.00 95.06 83 ALA A C 1
ATOM 641 O O . ALA A 1 83 ? -13.791 -3.921 11.620 1.00 95.06 83 ALA A O 1
ATOM 642 N N . ASN A 1 84 ? -13.972 -5.863 12.734 1.00 93.50 84 ASN A N 1
ATOM 643 C CA . ASN A 1 84 ? -14.798 -5.338 13.815 1.00 93.50 84 ASN A CA 1
ATOM 644 C C . ASN A 1 84 ? -13.905 -4.653 14.871 1.00 93.50 84 ASN A C 1
ATOM 646 O O . ASN A 1 84 ? -13.603 -5.229 15.912 1.00 93.50 84 ASN A O 1
ATOM 650 N N . ASN A 1 85 ? -13.450 -3.432 14.577 1.00 94.56 85 ASN A N 1
ATOM 651 C CA . ASN A 1 85 ? -12.606 -2.626 15.464 1.00 94.56 85 ASN A CA 1
ATOM 652 C C . ASN A 1 85 ? -13.368 -1.382 15.955 1.00 94.56 85 ASN A C 1
ATOM 654 O O . ASN A 1 85 ? -14.002 -0.686 15.160 1.00 94.56 85 ASN A O 1
ATOM 658 N N . GLN A 1 86 ? -13.276 -1.077 17.254 1.00 95.50 86 GLN A N 1
ATOM 659 C CA . GLN A 1 86 ? -13.874 0.123 17.849 1.00 95.50 86 GLN A CA 1
ATOM 660 C C . GLN A 1 86 ? -13.380 1.400 17.170 1.00 95.50 86 GLN A C 1
ATOM 662 O O . GLN A 1 86 ? -14.192 2.225 16.770 1.00 95.50 86 GLN A O 1
ATOM 667 N N . ARG A 1 87 ? -12.075 1.494 16.893 1.00 94.81 87 ARG A N 1
ATOM 668 C CA . ARG A 1 87 ? -11.482 2.661 16.233 1.00 94.81 87 ARG A CA 1
ATOM 669 C C . ARG A 1 87 ? -12.088 2.918 14.850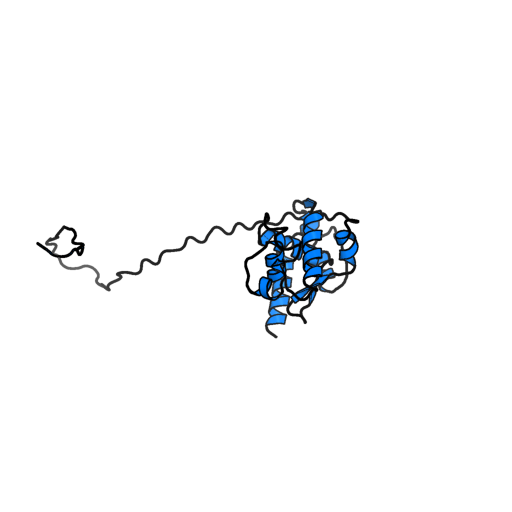 1.00 94.81 87 ARG A C 1
ATOM 671 O O . ARG A 1 87 ? -12.211 4.063 14.438 1.00 94.81 87 ARG A O 1
ATOM 678 N N . ILE A 1 88 ? -12.462 1.870 14.113 1.00 96.50 88 ILE A N 1
ATOM 679 C CA . ILE A 1 88 ? -13.111 2.017 12.800 1.00 96.50 88 ILE A CA 1
ATOM 680 C C . ILE A 1 88 ? -14.504 2.637 12.952 1.00 96.50 88 ILE A C 1
ATOM 682 O O . ILE A 1 88 ? -14.840 3.537 12.184 1.00 96.50 88 ILE A O 1
ATOM 686 N N . ARG A 1 89 ? -15.274 2.205 13.959 1.00 95.94 89 ARG A N 1
ATOM 687 C CA . ARG A 1 89 ? -16.599 2.766 14.268 1.00 95.94 89 ARG A CA 1
ATOM 688 C C . ARG A 1 89 ? -16.517 4.210 14.740 1.00 95.94 89 ARG A C 1
ATOM 690 O O . ARG A 1 89 ? -17.317 5.031 14.308 1.00 95.94 89 ARG A O 1
ATOM 697 N N . ASP A 1 90 ? -15.533 4.527 15.578 1.00 96.12 90 ASP A N 1
ATOM 698 C CA . ASP A 1 90 ? -15.356 5.877 16.122 1.00 96.12 90 ASP A CA 1
ATOM 699 C C . ASP A 1 90 ? -15.081 6.902 15.006 1.00 96.12 90 ASP A C 1
ATOM 701 O O . ASP A 1 90 ? -15.597 8.016 15.042 1.00 96.12 90 ASP A O 1
ATOM 705 N N . TYR A 1 91 ? -14.330 6.510 13.968 1.00 95.44 91 TYR A N 1
ATOM 706 C CA . TYR A 1 91 ? -14.113 7.332 12.767 1.00 95.44 91 TYR A CA 1
ATOM 707 C C . TYR A 1 91 ? -15.230 7.205 11.711 1.00 95.44 91 TYR A C 1
ATOM 709 O O . TYR A 1 91 ? -15.154 7.840 10.656 1.00 95.44 91 TYR A O 1
ATOM 717 N N . GLY A 1 92 ? -16.255 6.380 11.947 1.00 95.50 92 GLY A N 1
ATOM 718 C CA . GLY A 1 92 ? -17.351 6.127 11.006 1.00 95.50 92 GLY A CA 1
ATOM 719 C C . GLY A 1 92 ? -16.912 5.461 9.698 1.00 95.50 92 GLY A C 1
ATOM 720 O O . GLY A 1 92 ? -17.583 5.594 8.672 1.00 95.50 92 GLY A O 1
ATOM 721 N N . HIS A 1 93 ? -15.756 4.795 9.694 1.00 96.94 93 HIS A N 1
ATOM 722 C CA . HIS A 1 93 ? -15.183 4.175 8.498 1.00 96.94 93 HIS A CA 1
ATOM 723 C C . HIS A 1 93 ? -15.829 2.830 8.149 1.00 96.94 93 HIS A C 1
ATOM 725 O O . HIS A 1 93 ? -15.670 2.350 7.031 1.00 96.94 93 HIS A O 1
ATOM 731 N N . ASP A 1 94 ? -16.619 2.272 9.063 1.00 95.75 94 ASP A N 1
ATOM 732 C CA . ASP A 1 94 ? -17.523 1.140 8.847 1.00 95.75 94 ASP A CA 1
ATOM 733 C C . ASP A 1 94 ? -18.654 1.458 7.851 1.00 95.75 94 ASP A C 1
ATOM 735 O O . ASP A 1 94 ? -19.197 0.557 7.218 1.00 95.75 94 ASP A O 1
ATOM 739 N N . LYS A 1 95 ? -18.983 2.743 7.666 1.00 94.88 95 LYS A N 1
ATOM 740 C CA . LYS A 1 95 ? -20.030 3.208 6.738 1.00 94.88 95 LYS A CA 1
ATOM 741 C C . LYS A 1 95 ? -19.523 3.460 5.316 1.00 94.88 95 LYS A C 1
ATOM 743 O O . LYS A 1 95 ? -20.309 3.778 4.424 1.00 94.88 95 LYS A O 1
ATOM 748 N N . LEU A 1 96 ? -18.212 3.381 5.091 1.00 95.06 96 LEU A N 1
ATOM 749 C CA . LEU A 1 96 ? -17.622 3.630 3.779 1.00 95.06 96 LEU A CA 1
ATOM 750 C C . LEU A 1 96 ? -17.903 2.458 2.835 1.00 95.06 96 LEU A C 1
ATOM 752 O O . LEU A 1 96 ? -17.779 1.304 3.222 1.00 95.06 96 LEU A O 1
ATOM 756 N N . LYS A 1 97 ? -18.159 2.739 1.551 1.00 94.56 97 LYS A N 1
ATOM 757 C CA . LYS A 1 97 ? -18.361 1.690 0.530 1.00 94.56 97 LYS A CA 1
ATOM 758 C C . LYS A 1 97 ? -17.177 0.718 0.419 1.00 94.56 97 LYS A C 1
ATOM 760 O O . LYS A 1 97 ? -17.372 -0.437 0.072 1.00 94.56 97 LYS A O 1
ATOM 765 N N . VAL A 1 98 ? -15.965 1.197 0.705 1.00 94.06 98 VAL A N 1
ATOM 766 C CA . VAL A 1 98 ? -14.730 0.395 0.670 1.00 94.06 98 VAL A CA 1
ATOM 767 C C . VAL A 1 98 ? -14.584 -0.562 1.857 1.00 94.06 98 VAL A C 1
ATOM 769 O O . VAL A 1 98 ? -13.756 -1.470 1.806 1.00 94.06 98 VAL A O 1
ATOM 772 N N . TYR A 1 99 ? -15.374 -0.381 2.918 1.00 96.75 99 TYR A N 1
ATOM 773 C CA . TYR A 1 99 ? -15.301 -1.215 4.109 1.00 96.75 99 TYR A CA 1
ATOM 774 C C . TYR A 1 99 ? -15.742 -2.646 3.796 1.00 96.75 99 TYR A C 1
ATOM 776 O O . TYR A 1 99 ? -16.854 -2.887 3.330 1.00 96.75 99 TYR A O 1
ATOM 784 N N . GLY A 1 100 ? -14.857 -3.612 4.041 1.00 95.19 100 GLY A N 1
ATOM 785 C CA . GLY A 1 100 ? -15.145 -5.028 3.807 1.00 95.19 100 GLY A CA 1
ATOM 786 C C . GLY A 1 100 ? -15.132 -5.477 2.343 1.00 95.19 100 GLY A C 1
ATOM 787 O O . GLY A 1 100 ? -15.418 -6.649 2.095 1.00 95.19 100 GLY A O 1
ATOM 788 N N . MET A 1 101 ? -14.766 -4.614 1.383 1.00 96.00 101 MET A N 1
ATOM 789 C CA . MET A 1 101 ? -14.660 -5.001 -0.035 1.00 96.00 101 MET A CA 1
ATOM 790 C C . MET A 1 101 ? -13.616 -6.096 -0.285 1.00 96.00 101 MET A C 1
ATOM 792 O O . MET A 1 101 ? -13.748 -6.837 -1.249 1.00 96.00 101 MET A O 1
ATOM 796 N N . GLY A 1 102 ? -12.601 -6.202 0.576 1.00 94.69 102 GLY A N 1
ATOM 797 C CA . GLY A 1 102 ? -11.528 -7.191 0.479 1.00 94.69 102 GLY A CA 1
ATOM 798 C C . GLY A 1 102 ? -11.584 -8.294 1.533 1.00 94.69 102 GLY A C 1
ATOM 799 O O . GLY A 1 102 ? -10.547 -8.854 1.897 1.00 94.69 102 GLY A O 1
ATOM 800 N N . ARG A 1 103 ? -12.763 -8.562 2.106 1.00 95.19 103 ARG A N 1
ATOM 801 C CA . ARG A 1 103 ? -12.948 -9.564 3.172 1.00 95.19 103 ARG A CA 1
ATOM 802 C C . ARG A 1 103 ? -12.635 -10.996 2.719 1.00 95.19 103 ARG A C 1
ATOM 804 O O . ARG A 1 103 ? -12.295 -11.836 3.548 1.00 95.19 103 ARG A O 1
ATOM 811 N N . ASP A 1 104 ? -12.761 -11.262 1.426 1.00 94.50 104 ASP A N 1
ATOM 812 C CA . ASP A 1 104 ? -12.473 -12.533 0.761 1.00 94.50 104 ASP A CA 1
ATOM 813 C C . ASP A 1 104 ? -10.978 -12.896 0.761 1.00 94.50 104 ASP A C 1
ATOM 815 O O . ASP A 1 104 ? -10.633 -14.073 0.663 1.00 94.50 104 ASP A O 1
ATOM 819 N N . LYS A 1 105 ? -10.085 -11.911 0.931 1.00 94.88 105 LYS A N 1
ATOM 820 C CA . LYS A 1 105 ? -8.629 -12.111 0.915 1.00 94.88 105 LYS A CA 1
ATOM 821 C C . LYS A 1 105 ? -8.002 -11.977 2.306 1.00 94.88 105 LYS A C 1
ATOM 823 O O . LYS A 1 105 ? -8.517 -11.320 3.219 1.00 94.88 105 LYS A O 1
ATOM 828 N N . SER A 1 106 ? -6.860 -12.640 2.493 1.00 95.00 106 SER A N 1
ATOM 829 C CA . SER A 1 106 ? -6.158 -12.677 3.781 1.00 95.00 106 SER A CA 1
ATOM 830 C C . SER A 1 106 ? -5.556 -11.315 4.155 1.00 95.00 106 SER A C 1
ATOM 832 O O . SER A 1 106 ? -5.361 -10.436 3.319 1.00 95.00 106 SER A O 1
ATOM 834 N N . HIS A 1 107 ? -5.225 -11.129 5.435 1.00 94.25 107 HIS A N 1
ATOM 835 C CA . HIS A 1 107 ? -4.494 -9.938 5.884 1.00 94.25 107 HIS A CA 1
ATOM 836 C C . HIS A 1 107 ? -3.146 -9.792 5.159 1.00 94.25 107 HIS A C 1
ATOM 838 O O . HIS A 1 107 ? -2.810 -8.712 4.682 1.00 94.25 107 HIS A O 1
ATOM 844 N N . GLU A 1 108 ? -2.401 -10.892 5.027 1.00 92.88 108 GLU A N 1
ATOM 845 C CA . GLU A 1 108 ? -1.105 -10.928 4.336 1.00 92.88 108 GLU A CA 1
ATOM 846 C C . GLU A 1 108 ? -1.216 -10.530 2.863 1.00 92.88 108 GLU A C 1
ATOM 848 O O . GLU A 1 108 ? -0.341 -9.832 2.353 1.00 92.88 108 GLU A O 1
ATOM 853 N N . HIS A 1 109 ? -2.313 -10.910 2.200 1.00 95.19 109 HIS A N 1
ATOM 854 C CA . HIS A 1 109 ? -2.587 -10.508 0.825 1.00 95.19 109 HIS A CA 1
ATOM 855 C C . HIS A 1 109 ? -2.613 -8.979 0.693 1.00 95.19 109 HIS A C 1
ATOM 857 O O . HIS A 1 109 ? -1.873 -8.410 -0.106 1.00 95.19 109 HIS A O 1
ATOM 863 N N . TRP A 1 110 ? -3.407 -8.300 1.524 1.00 96.31 110 TRP A N 1
ATOM 864 C CA . TRP A 1 110 ? -3.528 -6.839 1.484 1.00 96.31 110 TRP A CA 1
ATOM 865 C C . TRP A 1 110 ? -2.258 -6.114 1.924 1.00 96.31 110 TRP A C 1
ATOM 867 O O . TRP A 1 110 ? -1.917 -5.082 1.349 1.00 96.31 110 TRP A O 1
ATOM 877 N N . VAL A 1 111 ? -1.521 -6.670 2.889 1.00 95.19 111 VAL A N 1
ATOM 878 C CA . VAL A 1 111 ? -0.192 -6.159 3.253 1.00 95.19 111 VAL A CA 1
ATOM 879 C C . VAL A 1 111 ? 0.764 -6.240 2.062 1.00 95.19 111 VAL A C 1
ATOM 881 O O . VAL A 1 111 ? 1.449 -5.259 1.781 1.00 95.19 111 VAL A O 1
ATOM 884 N N . SER A 1 112 ? 0.796 -7.367 1.340 1.00 94.56 112 SER A N 1
ATOM 885 C CA . SER A 1 112 ? 1.631 -7.510 0.141 1.00 94.56 112 SER A CA 1
ATOM 886 C C . SER A 1 112 ? 1.214 -6.524 -0.950 1.00 94.56 112 SER A C 1
ATOM 888 O O . SER A 1 112 ? 2.071 -5.804 -1.455 1.00 94.56 112 SER A O 1
ATOM 890 N N . VAL A 1 113 ? -0.084 -6.405 -1.255 1.00 96.06 113 VAL A N 1
ATOM 891 C CA . VAL A 1 113 ? -0.589 -5.444 -2.254 1.00 96.06 113 VAL A CA 1
ATOM 892 C C . VAL A 1 113 ? -0.145 -4.020 -1.918 1.00 96.06 113 VAL A C 1
ATOM 894 O O . VAL A 1 113 ? 0.491 -3.365 -2.739 1.00 96.06 113 VAL A O 1
ATOM 897 N N . ILE A 1 114 ? -0.400 -3.546 -0.694 1.00 96.62 114 ILE A N 1
ATOM 898 C CA . ILE A 1 114 ? -0.025 -2.186 -0.277 1.00 96.62 114 ILE A CA 1
ATOM 899 C C . ILE A 1 114 ? 1.495 -1.992 -0.339 1.00 96.62 114 ILE A C 1
ATOM 901 O O . ILE A 1 114 ? 1.966 -0.954 -0.802 1.00 96.62 114 ILE A O 1
ATOM 905 N N . ARG A 1 115 ? 2.277 -2.995 0.075 1.00 95.25 115 ARG A N 1
ATOM 906 C CA . ARG A 1 115 ? 3.741 -2.950 0.002 1.00 95.25 115 ARG A CA 1
ATOM 907 C C . ARG A 1 115 ? 4.234 -2.823 -1.441 1.00 95.25 115 ARG A C 1
ATOM 909 O O . ARG A 1 115 ? 5.116 -2.011 -1.702 1.00 95.25 115 ARG A O 1
ATOM 916 N N . GLN A 1 116 ? 3.639 -3.558 -2.377 1.00 95.31 116 GLN A N 1
ATOM 917 C CA . GLN A 1 116 ? 3.963 -3.439 -3.799 1.00 95.31 116 GLN A CA 1
ATOM 918 C C . GLN A 1 116 ? 3.611 -2.049 -4.345 1.00 95.31 116 GLN A C 1
ATOM 920 O O . GLN A 1 116 ? 4.432 -1.451 -5.035 1.00 95.31 116 GLN A O 1
ATOM 925 N N . LEU A 1 117 ? 2.460 -1.481 -3.966 1.00 96.31 117 LEU A N 1
ATOM 926 C CA . LEU A 1 117 ? 2.088 -0.109 -4.343 1.00 96.31 117 LEU A CA 1
ATOM 927 C C . LEU A 1 117 ? 3.087 0.933 -3.822 1.00 96.31 117 LEU A C 1
ATOM 929 O O . LEU A 1 117 ? 3.390 1.897 -4.525 1.00 96.31 117 LEU A O 1
ATOM 933 N N . ILE A 1 118 ? 3.638 0.723 -2.623 1.00 95.12 118 ILE A N 1
ATOM 934 C CA . ILE A 1 118 ? 4.713 1.566 -2.086 1.00 95.12 118 ILE A CA 1
ATOM 935 C C . ILE A 1 118 ? 5.990 1.415 -2.914 1.00 95.12 118 ILE A C 1
ATOM 937 O O . ILE A 1 118 ? 6.621 2.399 -3.285 1.00 95.12 118 ILE A O 1
ATOM 941 N N . HIS A 1 119 ? 6.371 0.181 -3.237 1.00 94.62 119 HIS A N 1
ATOM 942 C CA . HIS A 1 119 ? 7.582 -0.106 -4.005 1.00 94.62 119 HIS A CA 1
ATOM 943 C C . HIS A 1 119 ? 7.537 0.397 -5.447 1.00 94.62 119 HIS A C 1
ATOM 945 O O . HIS A 1 119 ? 8.594 0.628 -6.027 1.00 94.62 119 HIS A O 1
ATOM 951 N N . LEU A 1 120 ? 6.341 0.563 -6.011 1.00 94.38 120 LEU A N 1
ATOM 952 C CA . LEU A 1 120 ? 6.102 1.166 -7.323 1.00 94.38 120 LEU A CA 1
ATOM 953 C C . LEU A 1 120 ? 5.949 2.699 -7.256 1.00 94.38 120 LEU A C 1
ATOM 955 O O . LEU A 1 120 ? 5.786 3.353 -8.283 1.00 94.38 120 LEU A O 1
ATOM 959 N N . GLY A 1 121 ? 5.974 3.283 -6.054 1.00 93.88 121 GLY A N 1
ATOM 960 C CA . GLY A 1 121 ? 5.857 4.725 -5.856 1.00 93.88 121 GLY A CA 1
ATOM 961 C C . GLY A 1 121 ? 4.442 5.278 -6.045 1.00 93.88 121 GLY A C 1
ATOM 962 O O . GLY A 1 121 ? 4.290 6.488 -6.176 1.00 93.88 121 GLY A O 1
ATOM 963 N N . LEU A 1 122 ? 3.400 4.435 -6.052 1.00 95.62 122 LEU A N 1
ATOM 964 C CA . LEU A 1 122 ? 1.994 4.877 -6.069 1.00 95.62 122 LEU A CA 1
ATOM 965 C C . LEU A 1 122 ? 1.535 5.349 -4.682 1.00 95.62 122 LEU A C 1
ATOM 967 O O . LEU A 1 122 ? 0.623 6.166 -4.555 1.00 95.62 122 LEU A O 1
ATOM 971 N N . VAL A 1 123 ? 2.162 4.812 -3.637 1.00 96.75 123 VAL A N 1
ATOM 972 C CA . VAL A 1 123 ? 1.877 5.134 -2.239 1.00 96.75 123 VAL A CA 1
ATOM 973 C C . VAL A 1 123 ? 3.183 5.470 -1.530 1.00 96.75 123 VAL A C 1
ATOM 975 O O . VAL A 1 123 ? 4.193 4.805 -1.728 1.00 96.75 123 VAL A O 1
ATOM 978 N N . THR A 1 124 ? 3.173 6.474 -0.664 1.00 94.38 124 THR A N 1
ATOM 979 C CA . THR A 1 124 ? 4.301 6.807 0.213 1.00 94.38 124 THR A CA 1
ATOM 980 C C . THR A 1 124 ? 3.924 6.598 1.675 1.00 94.38 124 THR A C 1
ATOM 982 O O . THR A 1 124 ? 2.752 6.638 2.049 1.00 94.38 124 THR A O 1
ATOM 985 N N . GLN A 1 125 ? 4.929 6.338 2.513 1.00 93.25 125 GLN A N 1
ATOM 986 C CA . GLN A 1 125 ? 4.774 6.281 3.966 1.00 93.25 125 GLN A CA 1
ATOM 987 C C . GLN A 1 125 ? 5.364 7.544 4.584 1.00 93.25 125 GLN A C 1
ATOM 989 O O . GLN A 1 125 ? 6.566 7.791 4.497 1.00 93.25 125 GLN A O 1
ATOM 994 N N . ASN A 1 126 ? 4.516 8.343 5.225 1.00 90.56 126 ASN A N 1
ATOM 995 C CA . ASN A 1 126 ? 4.943 9.578 5.860 1.00 90.56 126 ASN A CA 1
ATOM 996 C C . ASN A 1 126 ? 5.381 9.323 7.307 1.00 90.56 126 ASN A C 1
ATOM 998 O O . ASN A 1 126 ? 4.554 9.171 8.208 1.00 90.56 126 ASN A O 1
ATOM 1002 N N . ILE A 1 127 ? 6.697 9.301 7.533 1.00 86.12 127 ILE A N 1
ATOM 1003 C CA . ILE A 1 127 ? 7.306 9.049 8.851 1.00 86.12 127 ILE A CA 1
ATOM 1004 C C . ILE A 1 127 ? 6.855 10.087 9.885 1.00 86.12 127 ILE A C 1
ATOM 1006 O O . ILE A 1 127 ? 6.583 9.730 11.030 1.00 86.12 127 ILE A O 1
ATOM 1010 N N . ALA A 1 128 ? 6.723 11.355 9.482 1.00 86.56 128 ALA A N 1
ATOM 1011 C CA . ALA A 1 128 ? 6.309 12.440 10.372 1.00 86.56 128 ALA A CA 1
ATOM 1012 C C . ALA A 1 128 ? 4.844 12.309 10.825 1.00 86.56 128 ALA A C 1
ATOM 1014 O O . ALA A 1 128 ? 4.468 12.860 11.854 1.00 86.56 128 ALA A O 1
ATOM 1015 N N . GLN A 1 129 ? 4.026 11.552 10.087 1.00 86.88 129 GLN A N 1
ATOM 1016 C CA . GLN A 1 129 ? 2.621 11.282 10.402 1.00 86.88 129 GLN A CA 1
ATOM 1017 C C . GLN A 1 129 ? 2.408 9.816 10.804 1.00 86.88 129 GLN A C 1
ATOM 1019 O O . GLN A 1 129 ? 1.492 9.160 10.318 1.00 86.88 129 GLN A O 1
ATOM 1024 N N . HIS A 1 130 ? 3.271 9.272 11.668 1.00 84.56 130 HIS A N 1
ATOM 1025 C CA . HIS A 1 130 ? 3.169 7.893 12.170 1.00 84.56 130 HIS A CA 1
ATOM 1026 C C . HIS A 1 130 ? 3.092 6.822 11.064 1.00 84.56 130 HIS A C 1
ATOM 1028 O O . HIS A 1 130 ? 2.360 5.839 11.181 1.00 84.56 130 HIS A O 1
ATOM 1034 N N . SER A 1 131 ? 3.872 6.987 9.991 1.00 88.44 131 SER A N 1
ATOM 1035 C CA . SER A 1 131 ? 3.865 6.091 8.820 1.00 88.44 131 SER A CA 1
ATOM 1036 C C . SER A 1 131 ? 2.505 6.037 8.107 1.00 88.44 131 SER A C 1
ATOM 1038 O O . SER A 1 131 ? 2.098 4.982 7.612 1.00 88.44 131 SER A O 1
ATOM 1040 N N . ALA A 1 132 ? 1.784 7.163 8.073 1.00 94.12 132 ALA A N 1
ATOM 1041 C CA . ALA A 1 132 ? 0.539 7.283 7.323 1.00 94.12 132 ALA A CA 1
ATOM 1042 C C . ALA A 1 132 ? 0.770 7.003 5.834 1.00 94.12 132 ALA A C 1
ATOM 1044 O O . ALA A 1 132 ? 1.758 7.461 5.253 1.00 94.12 132 ALA A O 1
ATOM 1045 N N . LEU A 1 133 ? -0.151 6.254 5.229 1.00 96.81 133 LEU A N 1
ATOM 1046 C CA . LEU A 1 133 ? -0.142 5.977 3.800 1.00 96.81 133 LEU A CA 1
ATOM 1047 C C . LEU A 1 133 ? -0.722 7.169 3.044 1.00 96.81 133 LEU A C 1
ATOM 1049 O O . LEU A 1 133 ? -1.846 7.593 3.320 1.00 96.81 133 LEU A O 1
ATOM 1053 N N . GLN A 1 134 ? 0.043 7.685 2.086 1.00 96.69 134 GLN A N 1
ATOM 1054 C CA . GLN A 1 134 ? -0.330 8.822 1.249 1.00 96.69 134 GLN A CA 1
ATOM 1055 C C . GLN A 1 134 ? -0.254 8.438 -0.227 1.00 96.69 134 GLN A C 1
ATOM 1057 O O . GLN A 1 134 ? 0.578 7.627 -0.624 1.00 96.69 134 GLN A O 1
ATOM 1062 N N . LEU A 1 135 ? -1.154 8.987 -1.035 1.00 96.94 135 LEU A N 1
ATOM 1063 C CA . LEU A 1 135 ? -1.206 8.753 -2.473 1.00 96.94 135 LEU A CA 1
ATOM 1064 C C . LEU A 1 135 ? -0.234 9.693 -3.186 1.00 96.94 135 LEU A C 1
ATOM 1066 O O . LEU A 1 135 ? -0.109 10.860 -2.816 1.00 96.94 135 LEU A O 1
ATOM 1070 N N . THR A 1 136 ? 0.411 9.200 -4.237 1.00 95.38 136 THR A N 1
ATOM 1071 C CA . THR A 1 136 ? 1.225 10.023 -5.138 1.00 95.38 136 THR A CA 1
ATOM 1072 C C . THR A 1 136 ? 0.471 10.331 -6.430 1.00 95.38 136 THR A C 1
ATOM 1074 O O . THR A 1 136 ? -0.577 9.751 -6.725 1.00 95.38 136 THR A O 1
ATOM 1077 N N . GLU A 1 137 ? 1.027 11.216 -7.256 1.00 92.81 137 GLU A N 1
ATOM 1078 C CA . GLU A 1 137 ? 0.483 11.522 -8.584 1.00 92.81 137 GLU A CA 1
ATOM 1079 C C . GLU A 1 137 ? 0.394 10.274 -9.482 1.00 92.81 137 GLU A C 1
ATOM 1081 O O . GLU A 1 137 ? -0.560 10.130 -10.250 1.00 92.81 137 GLU A O 1
ATOM 1086 N N . ALA A 1 138 ? 1.3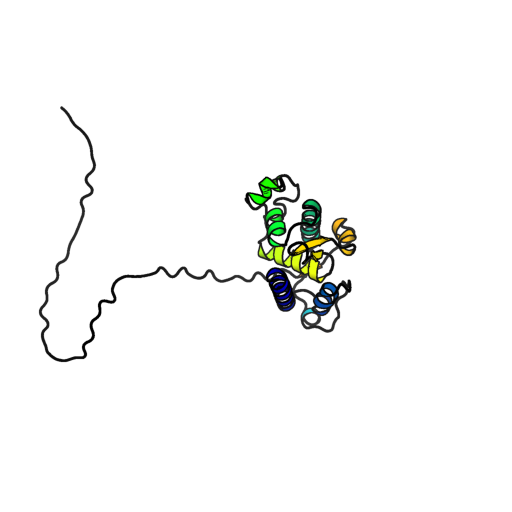22 9.323 -9.313 1.00 92.88 138 ALA A N 1
ATOM 1087 C CA . ALA A 1 138 ? 1.356 8.062 -10.052 1.00 92.88 138 ALA A CA 1
ATOM 1088 C C . ALA A 1 138 ? 0.164 7.137 -9.739 1.00 92.88 138 ALA A C 1
ATOM 1090 O O . ALA A 1 138 ? -0.134 6.235 -10.518 1.00 92.88 138 ALA A O 1
ATOM 1091 N N . ALA A 1 139 ? -0.553 7.354 -8.630 1.00 94.69 139 ALA A N 1
ATOM 1092 C CA . ALA A 1 139 ? -1.737 6.566 -8.292 1.00 94.69 139 ALA A CA 1
ATOM 1093 C C . ALA A 1 139 ? -2.968 6.914 -9.145 1.00 94.69 139 ALA A C 1
ATOM 1095 O O . ALA A 1 139 ? -3.884 6.095 -9.247 1.00 94.69 139 ALA A O 1
ATOM 1096 N N . ARG A 1 140 ? -3.026 8.114 -9.746 1.00 94.38 140 ARG A N 1
ATOM 1097 C CA . ARG A 1 140 ? -4.235 8.610 -10.433 1.00 94.38 140 ARG A CA 1
ATOM 1098 C C . ARG A 1 140 ? -4.708 7.723 -11.593 1.00 94.38 140 ARG A C 1
ATOM 1100 O O . ARG A 1 140 ? -5.901 7.417 -11.600 1.00 94.38 140 ARG A O 1
ATOM 1107 N N . PRO A 1 141 ? -3.847 7.275 -12.529 1.00 94.69 141 PRO A N 1
ATOM 1108 C CA . PRO A 1 141 ? -4.293 6.464 -13.666 1.00 94.69 141 PRO A CA 1
ATOM 1109 C C . PRO A 1 141 ? -4.873 5.115 -13.225 1.00 94.69 141 PRO A C 1
ATOM 1111 O O . PRO A 1 141 ? -5.900 4.671 -13.735 1.00 94.69 141 PRO A O 1
ATOM 1114 N N . VAL A 1 142 ? -4.272 4.493 -12.204 1.00 94.69 142 VAL A N 1
ATOM 1115 C CA . VAL A 1 142 ? -4.759 3.225 -11.636 1.00 94.69 142 VAL A CA 1
ATOM 1116 C C . VAL A 1 142 ? -6.086 3.428 -10.905 1.00 94.69 142 VAL A C 1
ATOM 1118 O O . VAL A 1 142 ? -7.012 2.637 -11.081 1.00 94.69 142 VAL A O 1
ATOM 1121 N N . LEU A 1 143 ? -6.219 4.519 -10.141 1.00 93.19 143 LEU A N 1
ATOM 1122 C CA . LEU A 1 143 ? -7.450 4.861 -9.422 1.00 93.19 143 LEU A CA 1
ATOM 1123 C C . LEU A 1 143 ? -8.638 5.084 -10.373 1.00 93.19 143 LEU A C 1
ATOM 1125 O O . LEU A 1 143 ? -9.765 4.730 -10.037 1.00 93.19 143 LEU A O 1
ATOM 1129 N N . ARG A 1 144 ? -8.386 5.664 -11.553 1.00 92.50 144 ARG A N 1
ATOM 1130 C CA . ARG A 1 144 ? -9.399 5.874 -12.599 1.00 92.50 144 ARG A CA 1
ATOM 1131 C C . ARG A 1 144 ? -9.668 4.635 -13.455 1.00 92.50 144 ARG A C 1
ATOM 1133 O O . ARG A 1 144 ? -10.631 4.634 -14.211 1.00 92.50 144 ARG A O 1
ATOM 1140 N N . GLY A 1 145 ? -8.839 3.597 -13.339 1.00 91.56 145 GLY A N 1
ATOM 1141 C CA . GLY A 1 145 ? -8.908 2.416 -14.201 1.00 91.56 145 GLY A CA 1
ATOM 1142 C C . GLY A 1 145 ? -8.410 2.659 -15.626 1.00 91.56 145 GLY A C 1
ATOM 1143 O O . GLY A 1 145 ? -8.689 1.857 -16.507 1.00 91.56 145 GLY A O 1
ATOM 1144 N N . GLU A 1 146 ? -7.666 3.743 -15.853 1.00 92.56 146 GLU A N 1
ATOM 1145 C CA . GLU A 1 146 ? -7.044 4.072 -17.143 1.00 92.56 146 GLU A CA 1
ATOM 1146 C C . GLU A 1 146 ? -5.774 3.238 -17.388 1.00 92.56 146 GLU A C 1
ATOM 1148 O O . GLU A 1 146 ? -5.328 3.089 -18.522 1.00 92.56 146 GLU A O 1
ATOM 1153 N N . SER A 1 147 ? -5.170 2.690 -16.329 1.00 89.88 147 SER A N 1
ATOM 1154 C CA . SER A 1 147 ? -3.979 1.841 -16.416 1.00 89.88 147 SER A CA 1
ATOM 1155 C C . SER A 1 147 ? -4.165 0.552 -15.628 1.00 89.88 147 SER A C 1
ATOM 1157 O O . SER A 1 147 ? -4.444 0.587 -14.428 1.00 89.88 147 SER A O 1
ATOM 1159 N N . SER A 1 148 ? -3.973 -0.584 -16.301 1.00 91.38 148 SER A N 1
ATOM 1160 C CA . SER A 1 148 ? -3.901 -1.894 -15.655 1.00 91.38 148 SER A CA 1
ATOM 1161 C C . SER A 1 148 ? -2.598 -2.042 -14.875 1.00 91.38 148 SER A C 1
ATOM 1163 O O . SER A 1 148 ? -1.546 -1.596 -15.339 1.00 91.38 148 SER A O 1
ATOM 1165 N N . LEU A 1 149 ? -2.649 -2.724 -13.734 1.00 93.06 149 LEU A N 1
ATOM 1166 C CA . LEU A 1 149 ? -1.492 -2.966 -12.885 1.00 93.06 149 LEU A CA 1
ATOM 1167 C C . LEU A 1 149 ? -1.291 -4.463 -12.652 1.00 93.06 149 LEU A C 1
ATOM 1169 O O . LEU A 1 149 ? -2.109 -5.123 -12.016 1.00 93.06 149 LEU A O 1
ATOM 1173 N N . GLN A 1 150 ? -0.160 -4.980 -13.127 1.00 94.00 150 GLN A N 1
ATOM 1174 C CA . GLN A 1 150 ? 0.283 -6.330 -12.795 1.00 94.00 150 GLN A CA 1
ATOM 1175 C C . GLN A 1 150 ? 0.974 -6.311 -11.431 1.00 94.00 150 GLN A C 1
ATOM 1177 O O . GLN A 1 150 ? 1.859 -5.486 -11.191 1.00 94.00 150 GLN A O 1
ATOM 1182 N N . LEU A 1 151 ? 0.551 -7.203 -10.538 1.00 94.56 151 LEU A N 1
ATOM 1183 C CA . LEU A 1 151 ? 1.138 -7.371 -9.213 1.00 94.56 151 LEU A CA 1
ATOM 1184 C C . LEU A 1 151 ? 1.667 -8.794 -9.053 1.00 94.56 151 LEU A C 1
ATOM 1186 O O . LEU A 1 151 ? 1.125 -9.755 -9.600 1.00 94.56 151 LEU A O 1
ATOM 1190 N N . ALA A 1 152 ? 2.704 -8.948 -8.237 1.00 93.88 152 ALA A N 1
ATOM 1191 C CA . ALA A 1 152 ? 3.186 -10.255 -7.833 1.00 93.88 152 ALA A CA 1
ATOM 1192 C C . ALA A 1 152 ? 2.155 -10.921 -6.918 1.00 93.88 152 ALA A C 1
ATOM 1194 O O . ALA A 1 152 ? 1.642 -10.299 -5.981 1.00 93.88 152 ALA A O 1
ATOM 1195 N N . VAL A 1 153 ? 1.885 -12.204 -7.152 1.00 92.19 153 VAL A N 1
ATOM 1196 C CA . VAL A 1 153 ? 1.028 -13.006 -6.276 1.00 92.19 153 VAL A CA 1
ATOM 1197 C C . VAL A 1 153 ? 1.635 -13.000 -4.865 1.00 92.19 153 VAL A C 1
ATOM 1199 O O . VAL A 1 153 ? 2.809 -13.367 -4.707 1.00 92.19 153 VAL A O 1
ATOM 1202 N N . PRO A 1 154 ? 0.880 -12.591 -3.826 1.00 85.62 154 PRO A N 1
ATOM 1203 C CA . PRO A 1 154 ? 1.399 -12.537 -2.467 1.00 85.62 154 PRO A CA 1
ATOM 1204 C C . PRO A 1 154 ? 1.940 -13.887 -2.007 1.00 85.62 154 PRO A C 1
ATOM 1206 O O . PRO A 1 154 ? 1.272 -14.917 -2.125 1.00 85.62 154 PRO A O 1
ATOM 1209 N N . ARG A 1 155 ? 3.157 -13.888 -1.457 1.00 80.75 155 ARG A N 1
ATOM 1210 C CA . ARG A 1 155 ? 3.737 -15.085 -0.847 1.00 80.75 155 ARG A CA 1
ATOM 1211 C C . ARG A 1 155 ? 2.997 -15.356 0.463 1.00 80.75 155 ARG A C 1
ATOM 1213 O O . ARG A 1 155 ? 3.288 -14.726 1.473 1.00 80.75 155 ARG A O 1
ATOM 1220 N N . ILE A 1 156 ? 2.037 -16.279 0.438 1.00 73.44 156 ILE A N 1
ATOM 1221 C CA . ILE A 1 156 ? 1.368 -16.756 1.651 1.00 73.44 156 ILE A CA 1
ATOM 1222 C C . ILE A 1 156 ? 2.402 -17.567 2.431 1.00 73.44 156 ILE A C 1
ATOM 1224 O O . ILE A 1 156 ? 2.677 -18.728 2.119 1.00 73.44 156 ILE A O 1
ATOM 1228 N N . VAL A 1 157 ? 3.025 -16.936 3.420 1.00 63.50 157 VAL A N 1
ATOM 1229 C CA . VAL A 1 157 ? 3.892 -17.625 4.370 1.00 63.50 157 VAL A CA 1
ATOM 1230 C C . VAL A 1 157 ? 2.979 -18.341 5.348 1.00 63.50 157 VAL A C 1
ATOM 1232 O O . VAL A 1 157 ? 2.596 -17.799 6.376 1.00 63.50 157 VAL A O 1
ATOM 1235 N N . ALA A 1 158 ? 2.603 -19.577 5.015 1.00 53.81 158 ALA A N 1
ATOM 1236 C CA . ALA A 1 158 ? 1.901 -20.446 5.945 1.00 53.81 158 ALA A CA 1
ATOM 1237 C C . ALA A 1 158 ? 2.810 -20.708 7.155 1.00 53.81 158 ALA A C 1
ATOM 1239 O O . ALA A 1 158 ? 3.599 -21.656 7.181 1.00 53.81 158 ALA A O 1
ATOM 1240 N N . LEU A 1 159 ? 2.721 -19.847 8.168 1.00 54.59 159 LEU A N 1
ATOM 1241 C CA . LEU A 1 159 ? 3.288 -20.116 9.473 1.00 54.59 159 LEU A CA 1
ATOM 1242 C C . LEU A 1 159 ? 2.558 -21.351 9.994 1.00 54.59 159 LEU A C 1
ATOM 1244 O O . LEU A 1 159 ? 1.366 -21.297 10.300 1.00 54.59 159 LEU A O 1
ATOM 1248 N N . LYS A 1 160 ? 3.260 -22.491 10.050 1.00 41.34 160 LYS A N 1
ATOM 1249 C CA . LYS A 1 160 ? 2.736 -23.690 10.710 1.00 41.34 160 LYS A CA 1
ATOM 1250 C C . LYS A 1 160 ? 2.240 -23.264 12.097 1.00 41.34 160 LYS A C 1
ATOM 1252 O O . LYS A 1 160 ? 3.017 -22.638 12.825 1.00 41.34 160 LYS A O 1
ATOM 1257 N N . PRO A 1 161 ? 0.985 -23.563 12.477 1.00 45.62 161 PRO A N 1
ATOM 1258 C CA . PRO A 1 161 ? 0.487 -23.193 13.790 1.00 45.62 161 PRO A CA 1
ATOM 1259 C C . PRO A 1 161 ? 1.421 -23.787 14.844 1.00 45.62 161 PRO A C 1
ATOM 1261 O O . PRO A 1 161 ? 1.664 -24.995 14.872 1.00 45.62 161 PRO A O 1
ATOM 1264 N N . LYS A 1 162 ? 1.997 -22.917 15.680 1.00 49.41 162 LYS A N 1
ATOM 1265 C CA . LYS A 1 162 ? 2.841 -23.326 16.800 1.00 49.41 162 LYS A CA 1
ATOM 1266 C C . LYS A 1 162 ? 1.938 -24.131 17.729 1.00 49.41 162 LYS A C 1
ATOM 1268 O O . LYS A 1 162 ? 1.042 -23.563 18.350 1.00 49.41 162 LYS A O 1
ATOM 1273 N N . ALA A 1 163 ? 2.114 -25.453 17.752 1.00 51.78 163 ALA A N 1
ATOM 1274 C CA . ALA A 1 163 ? 1.362 -26.327 18.637 1.00 51.78 163 ALA A CA 1
ATOM 1275 C C . ALA A 1 163 ? 1.467 -25.759 20.056 1.00 51.78 163 ALA A C 1
ATOM 1277 O O . ALA A 1 163 ? 2.569 -25.581 20.579 1.00 51.78 163 ALA A O 1
ATOM 1278 N N . MET A 1 164 ? 0.322 -25.406 20.640 1.00 50.00 164 MET A N 1
ATOM 1279 C CA . MET A 1 164 ? 0.241 -24.903 22.002 1.00 50.00 164 MET A CA 1
ATOM 1280 C C . MET A 1 164 ? 0.736 -26.017 22.926 1.00 50.00 164 MET A C 1
ATOM 1282 O O . MET A 1 164 ? 0.002 -26.964 23.211 1.00 50.00 164 MET A O 1
ATOM 1286 N N . GLN A 1 165 ? 2.005 -25.948 23.338 1.00 56.62 165 GLN A N 1
ATOM 1287 C CA . GLN A 1 165 ? 2.548 -26.834 24.358 1.00 56.62 165 GLN A CA 1
ATOM 1288 C C . GLN A 1 165 ? 1.760 -26.570 25.640 1.00 56.62 165 GLN A C 1
ATOM 1290 O O . GLN A 1 165 ? 1.972 -25.582 26.338 1.00 56.62 165 GLN A O 1
ATOM 1295 N N . LYS A 1 166 ? 0.791 -27.446 25.919 1.00 43.06 166 LYS A N 1
ATOM 1296 C CA . LYS A 1 166 ? 0.133 -27.531 27.220 1.00 43.06 166 LYS A CA 1
ATOM 1297 C C . LYS A 1 166 ? 1.232 -27.729 28.262 1.00 43.06 166 LYS A C 1
ATOM 1299 O O . LYS A 1 166 ? 1.854 -28.789 28.294 1.00 43.06 166 LYS A O 1
ATOM 1304 N N . ASN A 1 167 ? 1.444 -26.724 29.109 1.00 46.28 167 ASN A N 1
ATOM 1305 C CA . ASN A 1 167 ? 2.216 -26.862 30.338 1.00 46.28 167 ASN A CA 1
ATOM 1306 C C . ASN A 1 167 ? 1.692 -28.077 31.117 1.00 46.28 167 ASN A C 1
ATOM 1308 O O . ASN A 1 167 ? 0.594 -28.041 31.671 1.00 46.28 167 ASN A O 1
ATOM 1312 N N . ARG A 1 168 ? 2.473 -29.160 31.165 1.00 45.84 168 ARG A N 1
ATOM 1313 C CA . ARG A 1 168 ? 2.339 -30.187 32.202 1.00 45.84 168 ARG A CA 1
ATOM 1314 C C . ARG A 1 168 ? 3.271 -29.789 33.337 1.00 45.84 168 ARG A C 1
ATOM 1316 O O . ARG A 1 168 ? 4.394 -30.263 33.422 1.00 45.84 168 ARG A O 1
ATOM 1323 N N . SER A 1 169 ? 2.809 -28.886 34.191 1.00 46.97 169 SER A N 1
ATOM 1324 C CA . SER A 1 169 ? 3.396 -28.693 35.513 1.00 46.97 169 SER A CA 1
ATOM 1325 C C . SER A 1 169 ? 2.693 -29.627 36.496 1.00 46.97 169 SER A C 1
ATOM 1327 O O . SER A 1 169 ? 1.542 -29.370 36.841 1.00 46.97 169 SER A O 1
ATOM 1329 N N . ALA A 1 170 ? 3.367 -30.699 36.919 1.00 38.12 170 ALA A N 1
ATOM 1330 C CA . ALA A 1 170 ? 3.268 -31.265 38.270 1.00 38.12 170 ALA A CA 1
ATOM 1331 C C . ALA A 1 170 ? 4.263 -32.427 38.449 1.00 38.12 170 ALA A C 1
ATOM 1333 O O . ALA A 1 170 ? 4.237 -33.385 37.683 1.00 38.12 170 ALA A O 1
ATOM 1334 N N . ALA A 1 171 ? 5.048 -32.334 39.527 1.00 38.53 171 ALA A N 1
ATOM 1335 C CA . ALA A 1 171 ? 5.879 -33.367 40.153 1.00 38.53 171 ALA A CA 1
ATOM 1336 C C . ALA A 1 171 ? 7.247 -33.693 39.519 1.00 38.53 171 ALA A C 1
ATOM 1338 O O . ALA A 1 171 ? 7.473 -34.793 39.028 1.00 38.53 171 ALA A O 1
ATOM 1339 N N . THR A 1 172 ? 8.215 -32.792 39.707 1.00 32.62 172 THR A N 1
ATOM 1340 C CA . THR A 1 172 ? 9.585 -33.224 40.036 1.00 32.62 172 THR A CA 1
ATOM 1341 C C . THR A 1 172 ? 9.782 -32.977 41.527 1.00 32.62 172 THR A C 1
ATOM 1343 O O . THR A 1 172 ? 10.202 -31.901 41.944 1.00 32.62 172 THR A O 1
ATOM 1346 N N . MET A 1 173 ? 9.384 -33.957 42.342 1.00 36.41 173 MET A N 1
ATOM 1347 C CA . MET A 1 173 ? 9.914 -34.074 43.697 1.00 36.41 173 MET A CA 1
ATOM 1348 C C . MET A 1 173 ? 11.366 -34.534 43.585 1.00 36.41 173 MET A C 1
ATOM 1350 O O . MET A 1 173 ? 11.693 -35.442 42.824 1.00 36.41 173 MET A O 1
ATOM 1354 N N . ILE A 1 174 ? 12.215 -33.853 44.338 1.00 39.41 174 ILE A N 1
ATOM 1355 C CA . ILE A 1 1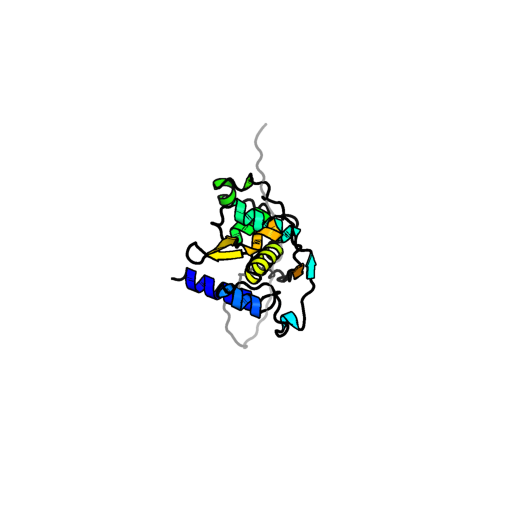74 ? 13.631 -34.130 44.537 1.00 39.41 174 ILE A CA 1
ATOM 1356 C C . ILE A 1 174 ? 13.807 -35.570 45.033 1.00 39.41 174 ILE A C 1
ATOM 1358 O O . ILE A 1 174 ? 13.218 -35.943 46.043 1.00 39.41 174 ILE A O 1
ATOM 1362 N N . ALA A 1 175 ? 14.667 -36.342 44.371 1.00 34.84 175 ALA A N 1
ATOM 1363 C CA . ALA A 1 175 ? 15.334 -37.491 44.976 1.00 34.84 175 ALA A CA 1
ATOM 1364 C C . ALA A 1 175 ? 16.669 -37.741 44.260 1.00 34.84 175 ALA A C 1
ATOM 1366 O O . ALA A 1 175 ? 16.769 -38.529 43.322 1.00 34.84 175 ALA A O 1
ATOM 1367 N N . ASN A 1 176 ? 17.708 -37.040 44.717 1.00 38.03 176 ASN A N 1
ATOM 1368 C CA . ASN A 1 176 ? 19.071 -37.547 44.616 1.00 38.03 176 ASN A CA 1
ATOM 1369 C C . ASN A 1 176 ? 19.146 -38.840 45.438 1.00 38.03 176 ASN A C 1
ATOM 1371 O O . ASN A 1 176 ? 18.878 -38.782 46.634 1.00 38.03 176 ASN A O 1
ATOM 1375 N N . CYS A 1 177 ? 19.521 -39.963 44.821 1.00 27.72 177 CYS A N 1
ATOM 1376 C CA . CYS A 1 177 ? 20.472 -40.926 45.392 1.00 27.72 177 CYS A CA 1
ATOM 1377 C C . CYS A 1 177 ? 20.770 -42.066 44.404 1.00 27.72 177 CYS A C 1
ATOM 1379 O O . CYS A 1 177 ? 19.871 -42.744 43.915 1.00 27.72 177 CYS A O 1
ATOM 1381 N N . SER A 1 178 ? 22.065 -42.252 44.139 1.00 31.98 178 SER A N 1
ATOM 1382 C CA . SER A 1 178 ? 22.665 -43.406 43.454 1.00 31.98 178 SER A CA 1
ATOM 1383 C C . SER A 1 178 ? 22.606 -44.672 44.335 1.00 31.98 178 SER A C 1
ATOM 1385 O O . SER A 1 178 ? 22.273 -44.578 45.518 1.00 31.98 178 SER A O 1
ATOM 1387 N N . PRO A 1 179 ? 22.914 -45.861 43.784 1.00 38.59 179 PRO A N 1
ATOM 1388 C CA . PRO A 1 179 ? 22.328 -47.122 44.206 1.00 38.59 179 PRO A CA 1
ATOM 1389 C C . PRO A 1 179 ? 23.133 -47.784 45.319 1.00 38.59 179 PRO A C 1
ATOM 1391 O O . PRO A 1 179 ? 24.286 -48.155 45.116 1.00 38.59 179 PRO A O 1
ATOM 1394 N N . ASN A 1 180 ? 22.512 -48.017 46.473 1.00 36.66 180 ASN A N 1
ATOM 1395 C CA . ASN A 1 180 ? 22.848 -49.188 47.272 1.00 36.66 180 ASN A CA 1
ATOM 1396 C C . ASN A 1 180 ? 21.777 -49.481 48.332 1.00 36.66 180 ASN A C 1
ATOM 1398 O O . ASN A 1 180 ? 21.246 -48.561 48.943 1.00 36.66 180 ASN A O 1
ATOM 1402 N N . TYR A 1 181 ? 21.551 -50.775 48.561 1.00 35.78 181 TYR A N 1
ATOM 1403 C CA . TYR A 1 181 ? 20.677 -51.409 49.561 1.00 35.78 181 TYR A CA 1
ATOM 1404 C C . TYR A 1 181 ? 19.190 -51.636 49.218 1.00 35.78 181 TYR A C 1
ATOM 1406 O O . TYR A 1 181 ? 18.312 -50.797 49.381 1.00 35.78 181 TYR A O 1
ATOM 1414 N N . ALA A 1 182 ? 18.958 -52.876 48.778 1.00 39.00 182 ALA A N 1
ATOM 1415 C CA . ALA A 1 182 ? 17.820 -53.760 49.023 1.00 39.00 182 ALA A CA 1
ATOM 1416 C C . ALA A 1 182 ? 16.698 -53.256 49.958 1.00 39.00 182 ALA A C 1
ATOM 1418 O O . ALA A 1 182 ? 16.895 -53.127 51.163 1.00 39.00 182 ALA A O 1
ATOM 1419 N N . ASN A 1 183 ? 15.481 -53.122 49.419 1.00 33.59 183 ASN A N 1
ATOM 1420 C CA . ASN A 1 183 ? 14.354 -54.017 49.730 1.00 33.59 183 ASN A CA 1
ATOM 1421 C C . ASN A 1 183 ? 13.058 -53.513 49.076 1.00 33.59 183 ASN A C 1
ATOM 1423 O O . ASN A 1 183 ? 12.513 -52.472 49.433 1.00 33.59 183 ASN A O 1
ATOM 1427 N N . CYS A 1 184 ? 12.534 -54.299 48.134 1.00 29.59 184 CYS A N 1
ATOM 1428 C CA . CYS A 1 184 ? 11.170 -54.180 47.637 1.00 29.59 184 CYS A CA 1
ATOM 1429 C C . CYS A 1 184 ? 10.217 -54.895 48.600 1.00 29.59 184 CYS A C 1
ATOM 1431 O O . CYS A 1 184 ? 10.329 -56.109 48.744 1.00 29.59 184 CYS A O 1
ATOM 1433 N N . VAL A 1 185 ? 9.218 -54.203 49.159 1.00 35.41 185 VAL A N 1
ATOM 1434 C CA . VAL A 1 185 ? 7.947 -54.848 49.528 1.00 35.41 185 VAL A CA 1
ATOM 1435 C C . VAL A 1 185 ? 6.776 -53.923 49.187 1.00 35.41 185 VAL A C 1
ATOM 1437 O O . VAL A 1 185 ? 6.714 -52.766 49.589 1.00 35.41 185 VAL A O 1
ATOM 1440 N N . ASN A 1 186 ? 5.864 -54.480 48.394 1.00 33.53 186 ASN A N 1
ATOM 1441 C CA . ASN A 1 186 ? 4.642 -53.908 47.835 1.00 33.53 186 ASN A CA 1
ATOM 1442 C C . ASN A 1 186 ? 3.617 -53.420 48.876 1.00 33.53 186 ASN A C 1
ATOM 1444 O O . ASN A 1 186 ? 3.360 -54.131 49.845 1.00 33.53 186 ASN A O 1
ATOM 1448 N N . ARG A 1 187 ? 2.850 -52.370 48.533 1.00 31.64 187 ARG A N 1
ATOM 1449 C CA . ARG A 1 187 ? 1.369 -52.445 48.463 1.00 31.64 187 ARG A CA 1
ATOM 1450 C C . ARG A 1 187 ? 0.728 -51.201 47.829 1.00 31.64 187 ARG A C 1
ATOM 1452 O O . ARG A 1 187 ? 0.923 -50.082 48.284 1.00 31.64 187 ARG A O 1
ATOM 1459 N N . LEU A 1 188 ? -0.083 -51.450 46.799 1.00 33.19 188 LEU A N 1
ATOM 1460 C CA . LEU A 1 188 ? -1.098 -50.549 46.229 1.00 33.19 188 LEU A CA 1
ATOM 1461 C C . LEU A 1 188 ? -2.194 -50.213 47.263 1.00 33.19 188 LEU A C 1
ATOM 1463 O O . LEU A 1 188 ? -2.394 -50.976 48.212 1.00 33.19 188 LEU A O 1
ATOM 1467 N N . PRO A 1 189 ? -3.025 -49.190 46.989 1.00 37.00 189 PRO A N 1
ATOM 1468 C CA . PRO A 1 189 ? -4.412 -49.562 46.700 1.00 37.00 189 PRO A CA 1
ATOM 1469 C C . PRO A 1 189 ? -5.031 -48.865 45.477 1.00 37.00 189 PRO A C 1
ATOM 1471 O O . PRO A 1 189 ? -4.739 -47.723 45.135 1.00 37.00 189 PRO A O 1
ATOM 1474 N N . MET A 1 190 ? -5.928 -49.619 44.834 1.00 28.92 190 MET A N 1
ATOM 1475 C CA . MET A 1 190 ? -6.861 -49.214 43.783 1.00 28.92 190 MET A CA 1
ATOM 1476 C C . MET A 1 190 ? -8.181 -48.662 44.361 1.00 28.92 190 MET A C 1
ATOM 1478 O O . MET A 1 190 ? -8.599 -49.093 45.432 1.00 28.92 190 MET A O 1
ATOM 1482 N N . LYS A 1 191 ? -8.898 -47.913 43.497 1.00 32.19 191 LYS A N 1
ATOM 1483 C CA . LYS A 1 191 ? -10.362 -47.642 43.442 1.00 32.19 191 LYS A CA 1
ATOM 1484 C C . LYS A 1 191 ? -10.917 -46.615 44.443 1.00 32.19 191 LYS A C 1
ATOM 1486 O O . LYS A 1 191 ? -10.437 -46.511 45.554 1.00 32.19 191 LYS A O 1
ATOM 1491 N N . ALA A 1 192 ? -12.008 -45.894 44.179 1.00 30.67 192 ALA A N 1
ATOM 1492 C CA . ALA A 1 192 ? -12.749 -45.469 42.984 1.00 30.67 192 ALA A CA 1
ATOM 1493 C C . ALA A 1 192 ? -13.938 -44.611 43.485 1.00 30.67 192 ALA A C 1
ATOM 1495 O O . ALA A 1 192 ? -14.430 -44.837 44.582 1.00 30.67 192 ALA A O 1
ATOM 1496 N N . MET A 1 193 ? -14.450 -43.739 42.608 1.00 26.91 193 MET A N 1
ATOM 1497 C CA . MET A 1 193 ? -15.850 -43.278 42.516 1.00 26.91 193 MET A CA 1
ATOM 1498 C C . MET A 1 193 ? -16.470 -42.356 43.592 1.00 26.91 193 MET A C 1
ATOM 1500 O O . MET A 1 193 ? -16.780 -42.754 44.703 1.00 26.91 193 MET A O 1
ATOM 1504 N N . SER A 1 194 ? -16.851 -41.171 43.086 1.00 33.06 194 SER A N 1
ATOM 1505 C CA . SER A 1 194 ? -18.212 -40.595 43.089 1.00 33.06 194 SER A CA 1
ATOM 1506 C C . SER A 1 194 ? -18.892 -40.268 44.421 1.00 33.06 194 SER A C 1
ATOM 1508 O O . SER A 1 194 ? -19.263 -41.160 45.175 1.00 33.06 194 SER A O 1
ATOM 1510 N N . ARG A 1 195 ? -19.250 -38.983 44.577 1.00 32.75 195 ARG A N 1
ATOM 1511 C CA . ARG A 1 195 ? -20.613 -38.541 44.933 1.00 32.75 195 ARG A CA 1
ATOM 1512 C C . ARG A 1 195 ? -20.793 -37.058 44.579 1.00 32.75 195 ARG A C 1
ATOM 1514 O O . ARG A 1 195 ? -20.199 -36.180 45.192 1.00 32.75 195 ARG A O 1
ATOM 1521 N N . ARG A 1 196 ? -21.614 -36.805 43.553 1.00 33.47 196 ARG A N 1
ATOM 1522 C CA . ARG A 1 196 ? -22.366 -35.556 43.375 1.00 33.47 196 ARG A CA 1
ATOM 1523 C C . ARG A 1 196 ? -23.615 -35.681 44.244 1.00 33.47 196 ARG A C 1
ATOM 1525 O O . ARG A 1 196 ? -24.341 -36.659 44.091 1.00 33.47 196 ARG A O 1
ATOM 1532 N N . THR A 1 197 ? -23.873 -34.710 45.107 1.00 34.16 197 THR A N 1
ATOM 1533 C CA . THR A 1 197 ? -25.131 -34.603 45.855 1.00 34.16 197 THR A CA 1
ATOM 1534 C C . THR A 1 197 ? -25.950 -33.494 45.211 1.00 34.16 197 THR A C 1
ATOM 1536 O O . THR A 1 197 ? -25.522 -32.344 45.167 1.00 34.16 197 THR A O 1
ATOM 1539 N N . TRP A 1 198 ? -27.085 -33.875 44.632 1.00 30.53 198 TRP A N 1
ATOM 1540 C CA . TRP A 1 198 ? -28.118 -32.967 44.150 1.00 30.53 198 TRP A CA 1
ATOM 1541 C C . TRP A 1 198 ? -29.047 -32.594 45.310 1.00 30.53 198 TRP A C 1
ATOM 1543 O O . TRP A 1 198 ? -29.433 -33.455 46.099 1.00 30.53 198 TRP A O 1
ATOM 1553 N N . CYS A 1 199 ? -29.387 -31.307 45.384 1.00 32.62 199 CYS A N 1
ATOM 1554 C CA . CYS A 1 199 ? -30.523 -30.766 46.128 1.00 32.62 199 CYS A CA 1
ATOM 1555 C C . CYS A 1 199 ? -31.851 -31.300 45.572 1.00 32.62 199 CYS A C 1
ATOM 1557 O O . CYS A 1 199 ? -31.925 -31.520 44.367 1.00 32.62 199 CYS A O 1
ATOM 1559 N N . LEU A 1 200 ? -32.864 -31.424 46.443 1.00 36.75 200 LEU A N 1
ATOM 1560 C CA . LEU A 1 200 ? -34.321 -31.217 46.246 1.00 36.75 200 LEU A CA 1
ATOM 1561 C C . LEU A 1 200 ? -35.019 -31.699 47.548 1.00 36.75 200 LEU A C 1
ATOM 1563 O O . LEU A 1 200 ? -34.942 -32.873 47.887 1.00 36.75 200 LEU A O 1
ATOM 1567 N N . THR A 1 201 ? -35.350 -30.799 48.483 1.00 38.69 201 THR A N 1
ATOM 1568 C CA . THR A 1 201 ? -36.701 -30.244 48.770 1.00 38.69 201 THR A CA 1
ATOM 1569 C C . THR A 1 201 ? -37.804 -31.261 49.119 1.00 38.69 201 THR A C 1
ATOM 1571 O O . THR A 1 201 ? -38.418 -31.845 48.238 1.00 38.69 201 THR A O 1
ATOM 1574 N N . THR A 1 202 ? -38.035 -31.400 50.432 1.00 40.22 202 THR A N 1
ATOM 1575 C CA . THR A 1 202 ? -39.304 -31.241 51.191 1.00 40.22 202 THR A CA 1
ATOM 1576 C C . THR A 1 202 ? -40.667 -31.719 50.648 1.00 40.22 202 THR A C 1
ATOM 1578 O O . THR A 1 202 ? -41.208 -31.084 49.750 1.00 40.22 202 THR A O 1
ATOM 1581 N N . LEU A 1 203 ? -41.262 -32.628 51.453 1.00 41.06 203 LEU A N 1
ATOM 1582 C CA . LEU A 1 203 ? -42.648 -32.684 51.997 1.00 41.06 203 LEU A CA 1
ATOM 1583 C C . LEU A 1 203 ? -43.837 -33.027 51.069 1.00 41.06 203 LEU A C 1
ATOM 1585 O O . LEU A 1 203 ? -43.828 -32.629 49.908 1.00 41.06 203 LEU A O 1
ATOM 1589 N N . PRO A 1 204 ? -44.959 -33.535 51.629 1.00 55.41 204 PRO A N 1
ATOM 1590 C CA . PRO A 1 204 ? -45.161 -34.462 52.758 1.00 55.41 204 PRO A CA 1
ATOM 1591 C C . PRO A 1 204 ? -45.624 -35.864 52.316 1.00 55.41 204 PRO A C 1
ATOM 1593 O O . PRO A 1 204 ? -46.261 -35.989 51.246 1.00 55.41 204 PRO A O 1
#

pLDDT: mean 80.79, std 23.77, range [26.91, 97.75]

Organism: Escherichia coli (NCBI:txid562)

Radius of gyration: 28.87 Å; chains: 1; bounding box: 68×67×70 Å